Protein AF-0000000073502135 (afdb_homodimer)

Nearest PDB structures (foldseek):
  6wcq-assembly1_B  TM=6.416E-01  e=5.320E-03  Homo sapiens
  4i6j-assembly1_B  TM=6.374E-01  e=5.510E-01  Homo sapiens
  7sqc-assembly1_U1  TM=5.795E-01  e=2.588E+00  Chlamydomonas reinhardtii
  6y3x-assembly1_A  TM=3.928E-01  e=9.039E-01  Francisella tularensis subsp. novicida
  2orw-assembly1_A-2  TM=4.272E-01  e=6.963E+00  Thermotoga maritima

Radius of gyration: 26.92 Å; Cα contacts (8 Å, |Δi|>4): 470; chains: 2; bounding box: 67×84×78 Å

Structure (mmCIF, N/CA/C/O backbone):
data_AF-0000000073502135-model_v1
#
loop_
_entity.id
_entity.type
_entity.pdbx_description
1 polymer 'F-box domain-containing protein'
#
loop_
_atom_site.group_PDB
_atom_site.id
_atom_site.type_symbol
_atom_site.label_atom_id
_atom_site.label_alt_id
_atom_site.label_comp_id
_atom_site.label_asym_id
_atom_site.label_entity_id
_atom_site.label_seq_id
_atom_site.pdbx_PDB_ins_code
_atom_site.Cartn_x
_atom_site.Cartn_y
_atom_site.Cartn_z
_atom_site.occupancy
_atom_site.B_iso_or_equiv
_atom_site.auth_seq_id
_atom_site.auth_comp_id
_atom_site.auth_asym_id
_atom_site.auth_atom_id
_atom_site.pdbx_PDB_model_num
ATOM 1 N N . MET A 1 1 ? 43 52.219 2.352 1 30.38 1 MET A N 1
ATOM 2 C CA . MET A 1 1 ? 41.844 51.906 1.51 1 30.38 1 MET A CA 1
ATOM 3 C C . MET A 1 1 ? 40.938 50.875 2.182 1 30.38 1 MET A C 1
ATOM 5 O O . MET A 1 1 ? 41.406 49.781 2.527 1 30.38 1 MET A O 1
ATOM 9 N N . ALA A 1 2 ? 39.812 51.375 2.789 1 39.81 2 ALA A N 1
ATOM 10 C CA . ALA A 1 2 ? 38.844 50.719 3.693 1 39.81 2 ALA A CA 1
ATOM 11 C C . ALA A 1 2 ? 38.125 49.562 3 1 39.81 2 ALA A C 1
ATOM 13 O O . ALA A 1 2 ? 37.688 49.719 1.859 1 39.81 2 ALA A O 1
ATOM 14 N N . GLU A 1 3 ? 38.562 48.344 3.191 1 39.56 3 GLU A N 1
ATOM 15 C CA . GLU A 1 3 ? 38 47.094 2.66 1 39.56 3 GLU A CA 1
ATOM 16 C C . GLU A 1 3 ? 36.5 47.031 2.924 1 39.56 3 GLU A C 1
ATOM 18 O O . GLU A 1 3 ? 36.031 47.219 4.059 1 39.56 3 GLU A O 1
ATOM 23 N N . PRO A 1 4 ? 35.594 47.344 1.906 1 38.69 4 PRO A N 1
ATOM 24 C CA . PRO A 1 4 ? 34.125 47.312 2.082 1 38.69 4 PRO A CA 1
ATOM 25 C C . PRO A 1 4 ? 33.625 46 2.629 1 38.69 4 PRO A C 1
ATOM 27 O O . PRO A 1 4 ? 34.156 44.938 2.264 1 38.69 4 PRO A O 1
ATOM 30 N N . SER A 1 5 ? 33.438 45.875 3.934 1 38 5 SER A N 1
ATOM 31 C CA . SER A 1 5 ? 32.781 44.781 4.625 1 38 5 SER A CA 1
ATOM 32 C C . SER A 1 5 ? 31.516 44.344 3.898 1 38 5 SER A C 1
ATOM 34 O O . SER A 1 5 ? 30.578 45.125 3.734 1 38 5 SER A O 1
ATOM 36 N N . ASN A 1 6 ? 31.625 43.625 2.764 1 35.91 6 ASN A N 1
ATOM 37 C CA . ASN A 1 6 ? 30.531 43 2.047 1 35.91 6 ASN A CA 1
ATOM 38 C C . ASN A 1 6 ? 29.609 42.25 3 1 35.91 6 ASN A C 1
ATOM 40 O O . ASN A 1 6 ? 29.969 41.188 3.518 1 35.91 6 ASN A O 1
ATOM 44 N N . ARG A 1 7 ? 28.906 42.938 3.922 1 30.47 7 ARG A N 1
ATOM 45 C CA . ARG A 1 7 ? 27.812 42.344 4.703 1 30.47 7 ARG A CA 1
ATOM 46 C C . ARG A 1 7 ? 26.859 41.562 3.807 1 30.47 7 ARG A C 1
ATOM 48 O O . ARG A 1 7 ? 26.156 42.156 2.977 1 30.47 7 ARG A O 1
ATOM 55 N N . THR A 1 8 ? 27.344 40.531 3.188 1 34.91 8 THR A N 1
ATOM 56 C CA . THR A 1 8 ? 26.422 39.531 2.631 1 34.91 8 THR A CA 1
ATOM 57 C C . THR A 1 8 ? 25.188 39.375 3.514 1 34.91 8 THR A C 1
ATOM 59 O O . THR A 1 8 ? 25.297 38.969 4.672 1 34.91 8 THR A O 1
ATOM 62 N N . HIS A 1 9 ? 24.281 40.344 3.438 1 33.47 9 HIS A N 1
ATOM 63 C CA . HIS A 1 9 ? 22.922 40.188 3.953 1 33.47 9 HIS A CA 1
ATOM 64 C C . HIS A 1 9 ? 22.406 38.75 3.734 1 33.47 9 HIS A C 1
ATOM 66 O O . HIS A 1 9 ? 22.281 38.312 2.594 1 33.47 9 HIS A O 1
ATOM 72 N N . LYS A 1 10 ? 22.953 37.844 4.434 1 35.03 10 LYS A N 1
ATOM 73 C CA . LYS A 1 10 ? 22.234 36.594 4.617 1 35.03 10 LYS A CA 1
ATOM 74 C C . LYS A 1 10 ? 20.734 36.812 4.633 1 35.03 10 LYS A C 1
ATOM 76 O O . LYS A 1 10 ? 20.203 37.5 5.504 1 35.03 10 LYS A O 1
ATOM 81 N N . PHE A 1 11 ? 20.141 37.094 3.438 1 34.12 11 PHE A N 1
ATOM 82 C CA . PHE A 1 11 ? 18.719 36.844 3.266 1 34.12 11 PHE A CA 1
ATOM 83 C C . PHE A 1 11 ? 18.281 35.625 4.098 1 34.12 11 PHE A C 1
ATOM 85 O O . PHE A 1 11 ? 18.609 34.5 3.773 1 34.12 11 PHE A O 1
ATOM 92 N N . ASN A 1 12 ? 18.562 35.594 5.375 1 34.97 12 ASN A N 1
ATOM 93 C CA . ASN A 1 12 ? 17.797 34.719 6.25 1 34.97 12 ASN A CA 1
ATOM 94 C C . ASN A 1 12 ? 16.375 34.531 5.754 1 34.97 12 ASN A C 1
ATOM 96 O O . ASN A 1 12 ? 15.562 35.469 5.809 1 34.97 12 ASN A O 1
ATOM 100 N N . ASN A 1 13 ? 16.078 34.062 4.566 1 37.56 13 ASN A N 1
ATOM 101 C CA . ASN A 1 13 ? 14.898 33.562 3.867 1 37.56 13 ASN A CA 1
ATOM 102 C C . ASN A 1 13 ? 13.812 33.094 4.844 1 37.56 13 ASN A C 1
ATOM 104 O O . ASN A 1 13 ? 12.898 32.375 4.469 1 37.56 13 ASN A O 1
ATOM 108 N N . GLU A 1 14 ? 14.094 33.031 6.137 1 42.44 14 GLU A N 1
ATOM 109 C CA . GLU A 1 14 ? 12.977 32.906 7.078 1 42.44 14 GLU A CA 1
ATOM 110 C C . GLU A 1 14 ? 12.055 34.125 6.98 1 42.44 14 GLU A C 1
ATOM 112 O O . GLU A 1 14 ? 12.242 35.125 7.691 1 42.44 14 GLU A O 1
ATOM 117 N N . MET A 1 15 ? 11.898 34.844 5.918 1 42.56 15 MET A N 1
ATOM 118 C CA . MET A 1 15 ? 10.82 35.812 5.844 1 42.56 15 MET A CA 1
ATOM 119 C C . MET A 1 15 ? 9.633 35.375 6.688 1 42.56 15 MET A C 1
ATOM 121 O O . MET A 1 15 ? 8.977 34.375 6.371 1 42.56 15 MET A O 1
ATOM 125 N N . SER A 1 16 ? 9.648 35.438 8.023 1 47.78 16 SER A N 1
ATOM 126 C CA . SER A 1 16 ? 8.617 35.219 9.031 1 47.78 16 SER A CA 1
ATOM 127 C C . SER A 1 16 ? 7.254 35.688 8.547 1 47.78 16 SER A C 1
ATOM 129 O O . SER A 1 16 ? 7.047 36.875 8.312 1 47.78 16 SER A O 1
ATOM 131 N N . LEU A 1 17 ? 6.582 35.031 7.676 1 54.44 17 LEU A N 1
ATOM 132 C CA . LEU A 1 17 ? 5.164 35.281 7.406 1 54.44 17 LEU A CA 1
ATOM 133 C C . LEU A 1 17 ? 4.461 35.844 8.633 1 54.44 17 LEU A C 1
ATOM 135 O O . LEU A 1 17 ? 3.318 36.281 8.547 1 54.44 17 LEU A O 1
ATOM 139 N N . ASP A 1 18 ? 5.078 35.625 9.773 1 54.47 18 ASP A N 1
ATOM 140 C CA . ASP A 1 18 ? 4.512 36.156 11.016 1 54.47 18 ASP A CA 1
ATOM 141 C C . ASP A 1 18 ? 4.422 37.656 10.992 1 54.47 18 ASP A C 1
ATOM 143 O O . ASP A 1 18 ? 3.758 38.281 11.836 1 54.47 18 ASP A O 1
ATOM 147 N N . ARG A 1 19 ? 5.125 38.188 10.133 1 58.84 19 ARG A N 1
ATOM 148 C CA . ARG A 1 19 ? 5.152 39.656 10.125 1 58.84 19 ARG A CA 1
ATOM 149 C C . ARG A 1 19 ? 4.266 40.188 9.016 1 58.84 19 ARG A C 1
ATOM 151 O O . ARG A 1 19 ? 4.152 41.406 8.859 1 58.84 19 ARG A O 1
ATOM 158 N N . LEU A 1 20 ? 3.654 39.219 8.289 1 59.97 20 LEU A N 1
ATOM 159 C CA . LEU A 1 20 ? 2.838 39.75 7.203 1 59.97 20 LEU A CA 1
ATOM 160 C C . LEU A 1 20 ? 1.427 40.062 7.688 1 59.97 20 LEU A C 1
ATOM 162 O O . LEU A 1 20 ? 0.906 39.375 8.578 1 59.97 20 LEU A O 1
ATOM 166 N N . SER A 1 21 ? 0.937 41.25 7.383 1 63.12 21 SER A N 1
ATOM 167 C CA . SER A 1 21 ? -0.45 41.594 7.672 1 63.12 21 SER A CA 1
ATOM 168 C C . SER A 1 21 ? -1.404 40.5 7.215 1 63.12 21 SER A C 1
ATOM 170 O O . SER A 1 21 ? -1.081 39.719 6.316 1 63.12 21 SER A O 1
ATOM 172 N N . SER A 1 22 ? -2.465 40.25 7.961 1 66.44 22 SER A N 1
ATOM 173 C CA . SER A 1 22 ? -3.518 39.281 7.641 1 66.44 22 SER A CA 1
ATOM 174 C C . SER A 1 22 ? -3.963 39.438 6.188 1 66.44 22 SER A C 1
ATOM 176 O O . SER A 1 22 ? -4.266 38.438 5.531 1 66.44 22 SER A O 1
ATOM 178 N N . GLU A 1 23 ? -3.797 40.656 5.668 1 70 23 GLU A N 1
ATOM 179 C CA . GLU A 1 23 ? -4.215 40.906 4.293 1 70 23 GLU A CA 1
ATOM 180 C C . GLU A 1 23 ? -3.238 40.312 3.291 1 70 23 GLU A C 1
ATOM 182 O O . GLU A 1 23 ? -3.652 39.688 2.301 1 70 23 GLU A O 1
ATOM 187 N N . VAL A 1 24 ? -2.074 40.469 3.537 1 67.69 24 VAL A N 1
ATOM 188 C CA . VAL A 1 24 ? -1.043 39.938 2.654 1 67.69 24 VAL A CA 1
ATOM 189 C C . VAL A 1 24 ? -1.053 38.438 2.711 1 67.69 24 VAL A C 1
ATOM 191 O O . VAL A 1 24 ? -0.992 37.75 1.675 1 67.69 24 VAL A O 1
ATOM 194 N N . LEU A 1 25 ? -1.261 37.906 3.887 1 67.38 25 LEU A N 1
ATOM 195 C CA . LEU A 1 25 ? -1.322 36.469 4.066 1 67.38 25 LEU A CA 1
ATOM 196 C C . LEU A 1 25 ? -2.488 35.875 3.281 1 67.38 25 LEU A C 1
ATOM 198 O O . LEU A 1 25 ? -2.33 34.844 2.605 1 67.38 25 LEU A O 1
ATOM 202 N N . ALA A 1 26 ? -3.59 36.562 3.406 1 68.06 26 ALA A N 1
ATOM 203 C CA . ALA A 1 26 ? -4.77 36.125 2.66 1 68.06 26 ALA A CA 1
ATOM 204 C C . ALA A 1 26 ? -4.5 36.125 1.158 1 68.06 26 ALA A C 1
ATOM 206 O O . ALA A 1 26 ? -4.91 35.219 0.449 1 68.06 26 ALA A O 1
ATOM 207 N N . THR A 1 27 ? -3.828 37.125 0.725 1 70.5 27 THR A N 1
ATOM 208 C CA . THR A 1 27 ? -3.523 37.219 -0.698 1 70.5 27 THR A CA 1
ATOM 209 C C . THR A 1 27 ? -2.604 36.094 -1.138 1 70.5 27 THR A C 1
ATOM 211 O O . THR A 1 27 ? -2.809 35.5 -2.195 1 70.5 27 THR A O 1
ATOM 214 N N . ILE A 1 28 ? -1.66 35.844 -0.372 1 70.56 28 ILE A N 1
ATOM 215 C CA . ILE A 1 28 ? -0.717 34.75 -0.695 1 70.56 28 ILE A CA 1
ATOM 216 C C . ILE A 1 28 ? -1.449 33.438 -0.749 1 70.56 28 ILE A C 1
ATOM 218 O O . ILE A 1 28 ? -1.294 32.656 -1.706 1 70.56 28 ILE A O 1
ATOM 222 N N . ILE A 1 29 ? -2.262 33.219 0.254 1 70.06 29 ILE A N 1
ATOM 223 C CA . ILE A 1 29 ? -2.996 31.953 0.355 1 70.06 29 ILE A CA 1
ATOM 224 C C . ILE A 1 29 ? -3.922 31.797 -0.849 1 70.06 29 ILE A C 1
ATOM 226 O O . ILE A 1 29 ? -4.086 30.688 -1.376 1 70.06 29 ILE A O 1
ATOM 230 N N . SER A 1 30 ? -4.332 32.938 -1.312 1 71.62 30 SER A N 1
ATOM 231 C CA . SER A 1 30 ? -5.277 32.906 -2.422 1 71.62 30 SER A CA 1
ATOM 232 C C . SER A 1 30 ? -4.59 32.5 -3.721 1 71.62 30 SER A C 1
ATOM 234 O O . SER A 1 30 ? -5.246 32.031 -4.66 1 71.62 30 SER A O 1
ATOM 236 N N . LYS A 1 31 ? -3.367 32.656 -3.645 1 76.5 31 LYS A N 1
ATOM 237 C CA . LYS A 1 31 ? -2.639 32.375 -4.879 1 76.5 31 LYS A CA 1
ATOM 238 C C . LYS A 1 31 ? -1.971 31 -4.824 1 76.5 31 LYS A C 1
ATOM 240 O O . LYS A 1 31 ? -1.46 30.516 -5.836 1 76.5 31 LYS A O 1
ATOM 245 N N . LEU A 1 32 ? -1.977 30.484 -3.742 1 74.62 32 LEU A N 1
ATOM 246 C CA . LEU A 1 32 ? -1.306 29.188 -3.598 1 74.62 32 LEU A CA 1
ATOM 247 C C . LEU A 1 32 ? -2.293 28.047 -3.758 1 74.62 32 LEU A C 1
ATOM 249 O O . LEU A 1 32 ? -3.492 28.203 -3.516 1 74.62 32 LEU A O 1
ATOM 253 N N . ASP A 1 33 ? -1.715 27.016 -4.285 1 73.81 33 ASP A N 1
ATOM 254 C CA . ASP A 1 33 ? -2.525 25.797 -4.297 1 73.81 33 ASP A CA 1
ATOM 255 C C . ASP A 1 33 ? -2.523 25.125 -2.926 1 73.81 33 ASP A C 1
ATOM 257 O O . ASP A 1 33 ? -1.774 25.531 -2.031 1 73.81 33 ASP A O 1
ATOM 261 N N . VAL A 1 34 ? -3.396 24.234 -2.699 1 75.31 34 VAL A N 1
ATOM 262 C CA . VAL A 1 34 ? -3.633 23.609 -1.403 1 75.31 34 VAL A CA 1
ATOM 263 C C . VAL A 1 34 ? -2.344 22.969 -0.896 1 75.31 34 VAL A C 1
ATOM 265 O O . V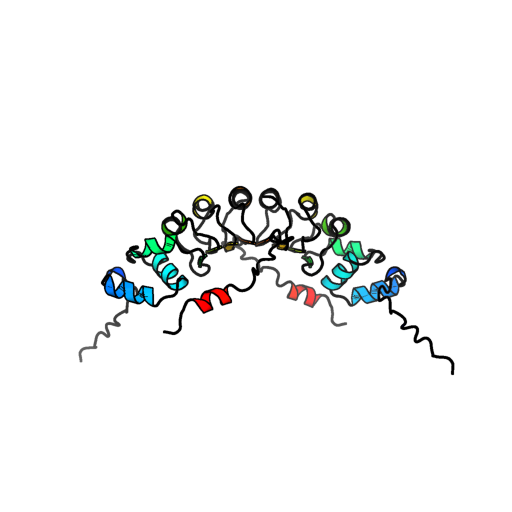AL A 1 34 ? -2.02 23.078 0.291 1 75.31 34 VAL A O 1
ATOM 268 N N . SER A 1 35 ? -1.704 22.406 -1.788 1 75.94 35 SER A N 1
ATOM 269 C CA . SER A 1 35 ? -0.462 21.75 -1.399 1 75.94 35 SER A CA 1
ATOM 270 C C . SER A 1 35 ? 0.557 22.75 -0.872 1 75.94 35 SER A C 1
ATOM 272 O O . SER A 1 35 ? 1.197 22.516 0.154 1 75.94 35 SER A O 1
ATOM 274 N N . SER A 1 36 ? 0.671 23.891 -1.542 1 76.81 36 SER A N 1
ATOM 275 C CA . SER A 1 36 ? 1.593 24.938 -1.122 1 76.81 36 SER A CA 1
ATOM 276 C C . SER A 1 36 ? 1.168 25.547 0.21 1 76.81 36 SER A C 1
ATOM 278 O O . SER A 1 36 ? 2.01 25.828 1.064 1 76.81 36 SER A O 1
ATOM 280 N N . ILE A 1 37 ? -0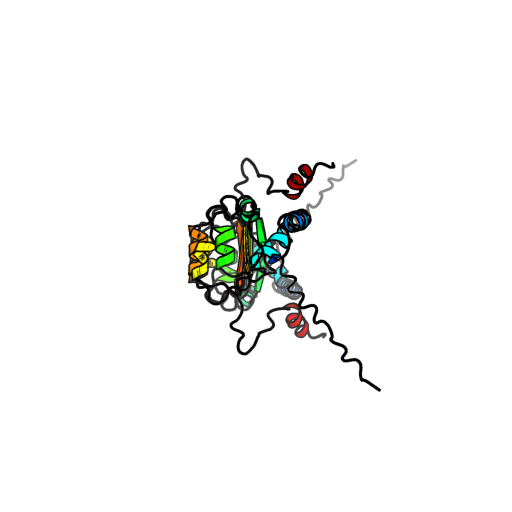.102 25.734 0.375 1 79.38 37 ILE A N 1
ATOM 281 C CA . ILE A 1 37 ? -0.618 26.281 1.628 1 79.38 37 ILE A CA 1
ATOM 282 C C . ILE A 1 37 ? -0.325 25.297 2.77 1 79.38 37 ILE A C 1
ATOM 284 O O . ILE A 1 37 ? 0.114 25.719 3.846 1 79.38 37 ILE A O 1
ATOM 288 N N . CYS A 1 38 ? -0.549 24.031 2.48 1 79.38 38 CYS A N 1
ATOM 289 C CA . CYS A 1 38 ? -0.25 23.016 3.484 1 79.38 38 CYS A CA 1
ATOM 290 C C . CYS A 1 38 ? 1.232 23.031 3.84 1 79.38 38 CYS A C 1
ATOM 292 O O . CYS A 1 38 ? 1.593 22.953 5.016 1 79.38 38 CYS A O 1
ATOM 294 N N . ALA A 1 39 ? 1.963 23.219 2.883 1 80.5 39 ALA A N 1
ATOM 295 C CA . ALA A 1 39 ? 3.408 23.219 3.098 1 80.5 39 ALA A CA 1
ATOM 296 C C . ALA A 1 39 ? 3.828 24.344 4.023 1 80.5 39 ALA A C 1
ATOM 298 O O . ALA A 1 39 ? 4.582 24.141 4.977 1 80.5 39 ALA A O 1
ATOM 299 N N . VAL A 1 40 ? 3.262 25.5 3.76 1 77.88 40 VAL A N 1
ATOM 300 C CA . VAL A 1 40 ? 3.637 26.656 4.559 1 77.88 40 VAL A CA 1
ATOM 301 C C . VAL A 1 40 ? 3.072 26.516 5.973 1 77.88 40 VAL A C 1
ATOM 303 O O . VAL A 1 40 ? 3.727 26.891 6.949 1 77.88 40 VAL A O 1
ATOM 306 N N . THR A 1 41 ? 1.888 25.984 6.039 1 78.81 41 THR A N 1
ATOM 307 C CA . THR A 1 41 ? 1.235 25.812 7.332 1 78.81 41 THR A CA 1
ATOM 308 C C . THR A 1 41 ? 2.002 24.812 8.188 1 78.81 41 THR A C 1
ATOM 310 O O . THR A 1 41 ? 2.102 24.969 9.406 1 78.81 41 THR A O 1
ATOM 313 N N . LEU A 1 42 ? 2.596 23.844 7.574 1 82.12 42 LEU A N 1
ATOM 314 C CA . LEU A 1 42 ? 3.268 22.766 8.297 1 82.12 42 LEU A CA 1
ATOM 315 C C . LEU A 1 42 ? 4.715 23.141 8.602 1 82.12 42 LEU A C 1
ATOM 317 O O . LEU A 1 42 ? 5.328 22.562 9.508 1 82.12 42 LEU A O 1
ATOM 321 N N . THR A 1 43 ? 5.215 24.125 7.926 1 78.75 43 THR A N 1
ATOM 322 C CA . THR A 1 43 ? 6.633 24.406 8.102 1 78.75 43 THR A CA 1
ATOM 323 C C . THR A 1 43 ? 6.84 25.75 8.805 1 78.75 43 THR A C 1
ATOM 325 O O . THR A 1 43 ? 7.934 26.031 9.281 1 78.75 43 THR A O 1
ATOM 328 N N . SER A 1 44 ? 5.793 26.562 8.789 1 74.5 44 SER A N 1
ATOM 329 C CA . SER A 1 44 ? 5.934 27.875 9.391 1 74.5 44 SER A CA 1
ATOM 330 C C . SER A 1 44 ? 5.258 27.938 10.758 1 74.5 44 SER A C 1
ATOM 332 O O . SER A 1 44 ? 4.09 27.578 10.898 1 74.5 44 SER A O 1
ATOM 334 N N . LYS A 1 45 ? 5.973 28.438 11.758 1 68.44 45 LYS A N 1
ATOM 335 C CA . LYS A 1 45 ? 5.434 28.594 13.102 1 68.44 45 LYS A CA 1
ATOM 336 C C . LYS A 1 45 ? 4.504 29.797 13.188 1 68.44 45 LYS A C 1
ATOM 338 O O . LYS A 1 45 ? 3.629 29.859 14.055 1 68.44 45 LYS A O 1
ATOM 343 N N . THR A 1 46 ? 4.637 30.797 12.383 1 61.88 46 THR A N 1
ATOM 344 C CA . THR A 1 46 ? 3.979 32.094 12.461 1 61.88 46 THR A CA 1
ATOM 345 C C . THR A 1 46 ? 2.682 32.094 11.656 1 61.88 46 THR A C 1
ATOM 347 O O . THR A 1 46 ? 1.862 33 11.781 1 61.88 46 THR A O 1
ATOM 350 N N . PHE A 1 47 ? 2.676 31.125 10.734 1 57.38 47 PHE A N 1
ATOM 351 C CA . PHE A 1 47 ? 1.476 31.188 9.906 1 57.38 47 PHE A CA 1
ATOM 352 C C . PHE A 1 47 ? 0.225 30.984 10.75 1 57.38 47 PHE A C 1
ATOM 354 O O . PHE A 1 47 ? 0.041 29.922 11.352 1 57.38 47 PHE A O 1
ATOM 361 N N . HIS A 1 48 ? -0.339 32.219 11.297 1 54.06 48 HIS A N 1
ATOM 362 C CA . HIS A 1 48 ? -1.634 32.219 11.969 1 54.06 48 HIS A CA 1
ATOM 363 C C . HIS A 1 48 ? -2.701 31.531 11.125 1 54.06 48 HIS A C 1
ATOM 365 O O . HIS A 1 48 ? -2.838 31.828 9.938 1 54.06 48 HIS A O 1
ATOM 371 N N . ILE A 1 49 ? -3.074 30.375 11.328 1 53.53 49 ILE A N 1
ATOM 372 C CA . ILE A 1 49 ? -4.031 29.453 10.703 1 53.53 49 ILE A CA 1
ATOM 373 C C . ILE A 1 49 ? -5.422 30.094 10.703 1 53.53 49 ILE A C 1
ATOM 375 O O . ILE A 1 49 ? -6.188 29.906 11.656 1 53.53 49 ILE A O 1
ATOM 379 N N . SER A 1 50 ? -5.648 31.453 10.758 1 54.34 50 SER A N 1
ATOM 380 C CA . SER A 1 50 ? -7.051 31.781 10.516 1 54.34 50 SER A CA 1
ATOM 381 C C . SER A 1 50 ? -7.637 30.906 9.406 1 54.34 50 SER A C 1
ATOM 383 O O . SER A 1 50 ? -8.82 30.578 9.445 1 54.34 50 SER A O 1
ATOM 385 N N . THR A 1 51 ? -6.875 30.438 8.531 1 56.62 51 THR A N 1
ATOM 386 C CA . THR A 1 51 ? -7.305 29.641 7.395 1 56.62 51 THR A CA 1
ATOM 387 C C . THR A 1 51 ? -7.316 28.156 7.754 1 56.62 51 THR A C 1
ATOM 389 O O . THR A 1 51 ? -7.695 27.312 6.938 1 56.62 51 THR A O 1
ATOM 392 N N . GLN A 1 52 ? -6.957 28 9.039 1 66.25 52 GLN A N 1
ATOM 393 C CA . GLN A 1 52 ? -6.941 26.594 9.422 1 66.25 52 GLN A CA 1
ATOM 394 C C . GLN A 1 52 ? -8.336 25.984 9.344 1 66.25 52 GLN A C 1
ATOM 396 O O . GLN A 1 52 ? -8.484 24.797 9.07 1 66.25 52 GLN A O 1
ATOM 401 N N . ASP A 1 53 ? -9.266 26.891 9.375 1 73.31 53 ASP A N 1
ATOM 402 C CA . ASP A 1 53 ? -10.633 26.391 9.359 1 73.31 53 ASP A CA 1
ATOM 403 C C . ASP A 1 53 ? -10.977 25.781 7.996 1 73.31 53 ASP A C 1
ATOM 405 O O . ASP A 1 53 ? -11.719 24.797 7.91 1 73.31 53 ASP A O 1
ATOM 409 N N . ILE A 1 54 ? -10.352 26.359 7.02 1 73.56 54 ILE A N 1
ATOM 410 C CA . ILE A 1 54 ? -10.695 25.906 5.68 1 73.56 54 ILE A CA 1
ATOM 411 C C . ILE A 1 54 ? -10.188 24.469 5.484 1 73.56 54 ILE A C 1
ATOM 413 O O . ILE A 1 54 ? -10.766 23.703 4.703 1 73.56 54 ILE A O 1
ATOM 417 N N . PHE A 1 55 ? -9.172 24.156 6.246 1 81.25 55 PHE A N 1
ATOM 418 C CA . PHE A 1 55 ? -8.547 22.859 6.074 1 81.25 55 PHE A CA 1
ATOM 419 C C . PHE A 1 55 ? -9.492 21.734 6.504 1 81.25 55 PHE A C 1
ATOM 421 O O . PHE A 1 55 ? -9.406 20.625 6.004 1 81.25 55 PHE A O 1
ATOM 428 N N . HIS A 1 56 ? -10.438 22.125 7.277 1 84.19 56 HIS A N 1
ATOM 429 C CA . HIS A 1 56 ? -11.375 21.141 7.793 1 84.19 56 HIS A CA 1
ATOM 430 C C . HIS A 1 56 ? -12.289 20.609 6.691 1 84.19 56 HIS A C 1
ATOM 432 O O . HIS A 1 56 ? -12.914 19.562 6.84 1 84.19 56 HIS A O 1
ATOM 438 N N . PHE A 1 57 ? -12.242 21.281 5.57 1 84.31 57 PHE A N 1
ATOM 439 C CA . PHE A 1 57 ? -13.148 20.891 4.496 1 84.31 57 PHE A CA 1
ATOM 440 C C . PHE A 1 57 ? -12.375 20.344 3.305 1 84.31 57 PHE A C 1
ATOM 442 O O . PHE A 1 57 ? -12.977 19.938 2.303 1 84.31 57 PHE A O 1
ATOM 449 N N . LEU A 1 58 ? -11.148 20.266 3.473 1 85.75 58 LEU A N 1
ATOM 450 C CA . LEU A 1 58 ? -10.359 19.766 2.357 1 85.75 58 LEU A CA 1
ATOM 451 C C . LEU A 1 58 ? -10.273 18.234 2.393 1 85.75 58 LEU A C 1
ATOM 453 O O . LEU A 1 58 ? -9.836 17.656 3.391 1 85.75 58 LEU A O 1
ATOM 457 N N . PRO A 1 59 ? -10.664 17.609 1.292 1 91.19 59 PRO A N 1
ATOM 458 C CA . PRO A 1 59 ? -10.727 16.141 1.313 1 91.19 59 PRO A CA 1
ATOM 459 C C . PRO A 1 59 ? -9.367 15.484 1.08 1 91.19 59 PRO A C 1
ATOM 461 O O . PRO A 1 59 ? -9.172 14.312 1.415 1 91.19 59 PRO A O 1
ATOM 464 N N . ASN A 1 60 ? -8.469 16.219 0.481 1 91.81 60 ASN A N 1
ATOM 465 C CA . ASN A 1 60 ? -7.195 15.609 0.095 1 91.81 60 ASN A CA 1
ATOM 466 C C . ASN A 1 60 ? -6.012 16.344 0.721 1 91.81 60 ASN A C 1
ATOM 468 O O . ASN A 1 60 ? -5.926 17.562 0.643 1 91.81 60 ASN A O 1
ATOM 472 N N . PHE A 1 61 ? -5.105 15.602 1.325 1 91.88 61 PHE A N 1
ATOM 473 C CA . PHE A 1 61 ? -3.84 16.109 1.843 1 91.88 61 PHE A CA 1
ATOM 474 C C . PHE A 1 61 ? -2.674 15.258 1.347 1 91.88 61 PHE A C 1
ATOM 476 O O . PHE A 1 61 ? -2.422 14.172 1.871 1 91.88 61 PHE A O 1
ATOM 483 N N . HIS A 1 62 ? -1.971 15.75 0.336 1 93.12 62 HIS A N 1
ATOM 484 C CA . HIS A 1 62 ? -0.83 15.055 -0.252 1 93.12 62 HIS A CA 1
ATOM 485 C C . HIS A 1 62 ? 0.48 15.75 0.109 1 93.12 62 HIS A C 1
ATOM 487 O O . HIS A 1 62 ? 0.889 16.703 -0.559 1 93.12 62 HIS A O 1
ATOM 493 N N . LEU A 1 63 ? 1.138 15.266 1.115 1 92 63 LEU A N 1
ATOM 494 C CA . LEU A 1 63 ? 2.268 15.93 1.756 1 92 63 LEU A CA 1
ATOM 495 C C . LEU A 1 63 ? 3.514 15.047 1.708 1 92 63 LEU A C 1
ATOM 497 O O . LEU A 1 63 ? 4.211 14.898 2.713 1 92 63 LEU A O 1
ATOM 501 N N . LEU A 1 64 ? 3.775 14.492 0.596 1 92.81 64 LEU A N 1
ATOM 502 C CA . LEU A 1 64 ? 4.863 13.523 0.485 1 92.81 64 LEU A CA 1
ATOM 503 C C . LEU A 1 64 ? 6.215 14.227 0.469 1 92.81 64 LEU A C 1
ATOM 505 O O . LEU A 1 64 ? 7.25 13.602 0.715 1 92.81 64 LEU A O 1
ATOM 509 N N . GLU A 1 65 ? 6.184 15.492 0.283 1 89.19 65 GLU A N 1
ATOM 510 C CA . GLU A 1 65 ? 7.438 16.234 0.192 1 89.19 65 GLU A CA 1
ATOM 511 C C . GLU A 1 65 ? 7.77 16.922 1.512 1 89.19 65 GLU A C 1
ATOM 513 O O . GLU A 1 65 ? 8.805 17.578 1.633 1 89.19 65 GLU A O 1
ATOM 518 N N . ILE A 1 66 ? 6.969 16.828 2.404 1 88.25 66 ILE A N 1
ATOM 519 C CA . ILE A 1 66 ? 7.117 17.484 3.697 1 88.25 66 ILE A CA 1
ATOM 520 C C . ILE A 1 66 ? 7.047 16.453 4.816 1 88.25 66 ILE A C 1
ATOM 522 O O . ILE A 1 66 ? 6.055 15.727 4.941 1 88.25 66 ILE A O 1
ATOM 526 N N . ALA A 1 67 ? 8.094 16.312 5.586 1 92.62 67 ALA A N 1
ATOM 527 C CA . ALA A 1 67 ? 8.039 15.539 6.816 1 92.62 67 ALA A CA 1
ATOM 528 C C . ALA A 1 67 ? 7.438 16.359 7.957 1 92.62 67 ALA A C 1
ATOM 530 O O . ALA A 1 67 ? 8.172 16.938 8.758 1 92.62 67 ALA A O 1
ATOM 531 N N . ALA A 1 68 ? 6.156 16.375 8.016 1 91.81 68 ALA A N 1
ATOM 532 C CA . ALA A 1 68 ? 5.434 17.266 8.922 1 91.81 68 ALA A CA 1
ATOM 533 C C . ALA A 1 68 ? 5.488 16.766 10.359 1 91.81 68 ALA A C 1
ATOM 535 O O . ALA A 1 68 ? 5.383 15.555 10.594 1 91.81 68 ALA A O 1
ATOM 536 N N . PRO A 1 69 ? 5.617 17.734 11.273 1 91.19 69 PRO A N 1
ATOM 537 C CA . PRO A 1 69 ? 5.547 17.328 12.68 1 91.19 69 PRO A CA 1
ATOM 538 C C . PRO A 1 69 ? 4.141 16.891 13.102 1 91.19 69 PRO A C 1
ATOM 540 O O . PRO A 1 69 ? 3.15 17.438 12.602 1 91.19 69 PRO A O 1
ATOM 543 N N . ILE A 1 70 ? 4.059 15.984 14.078 1 92.69 70 ILE A N 1
ATOM 544 C CA . ILE A 1 70 ? 2.807 15.359 14.492 1 92.69 70 ILE A CA 1
ATOM 545 C C . ILE A 1 70 ? 1.852 16.422 15.039 1 92.69 70 ILE A C 1
ATOM 547 O O . ILE A 1 70 ? 0.639 16.328 14.836 1 92.69 70 ILE A O 1
ATOM 551 N N . ASP A 1 71 ? 2.363 17.422 15.758 1 90.19 71 ASP A N 1
ATOM 552 C CA . ASP A 1 71 ? 1.504 18.438 16.375 1 90.19 71 ASP A CA 1
ATOM 553 C C . ASP A 1 71 ? 0.773 19.25 15.305 1 90.19 71 ASP A C 1
ATOM 555 O O . ASP A 1 71 ? -0.399 19.594 15.477 1 90.19 71 ASP A O 1
ATOM 559 N N . ARG A 1 72 ? 1.432 19.5 14.273 1 88.44 72 ARG A N 1
ATOM 560 C CA . ARG A 1 72 ? 0.812 20.266 13.195 1 88.44 72 ARG A CA 1
ATOM 561 C C . ARG A 1 72 ? -0.166 19.391 12.406 1 88.44 72 ARG A C 1
ATOM 563 O O . ARG A 1 72 ? -1.239 19.859 12.016 1 88.44 72 ARG A O 1
ATOM 570 N N . LEU A 1 73 ? 0.181 18.141 12.227 1 91.56 73 LEU A N 1
ATOM 571 C CA . LEU A 1 73 ? -0.705 17.219 11.531 1 91.56 73 LEU A CA 1
ATOM 572 C C . LEU A 1 73 ? -2.002 17.016 12.305 1 91.56 73 LEU A C 1
ATOM 574 O O . LEU A 1 73 ? -3.086 17 11.719 1 91.56 73 LEU A O 1
ATOM 578 N N . ARG A 1 74 ? -1.87 16.891 13.586 1 91.75 74 ARG A N 1
ATOM 579 C CA . ARG A 1 74 ? -3.035 16.703 14.438 1 91.75 74 ARG A CA 1
ATOM 580 C C . ARG A 1 74 ? -4.027 17.844 14.281 1 91.75 74 ARG A C 1
ATOM 582 O O . ARG A 1 74 ? -5.238 17.625 14.188 1 91.75 74 ARG A O 1
ATOM 589 N N . ARG A 1 75 ? -3.533 19.016 14.203 1 85.88 75 ARG A N 1
ATOM 590 C CA . ARG A 1 75 ? -4.363 20.219 14.094 1 85.88 75 ARG A CA 1
ATOM 591 C C . ARG A 1 75 ? -5.07 20.266 12.742 1 85.88 75 ARG A C 1
ATOM 593 O O . ARG A 1 75 ? -6.191 20.766 12.633 1 85.88 75 ARG A O 1
ATOM 600 N N . LEU A 1 76 ? -4.438 19.688 11.766 1 86.44 76 LEU A N 1
ATOM 601 C CA . LEU A 1 76 ? -4.977 19.734 10.414 1 86.44 76 LEU A CA 1
ATOM 602 C C . LEU A 1 76 ? -5.945 18.578 10.172 1 86.44 76 LEU A C 1
ATOM 604 O O . LEU A 1 76 ? -7.004 18.766 9.57 1 86.44 76 LEU A O 1
ATOM 608 N N . LEU A 1 77 ? -5.66 17.469 10.719 1 91.06 77 LEU A N 1
ATOM 609 C CA . LEU A 1 77 ? -6.348 16.25 10.297 1 91.06 77 LEU A CA 1
ATOM 610 C C . LEU A 1 77 ? -7.488 15.906 11.25 1 91.06 77 LEU A C 1
ATOM 612 O O . LEU A 1 77 ? -8.57 15.516 10.812 1 91.06 77 LEU A O 1
ATOM 616 N N . VAL A 1 78 ? -7.309 16.062 12.516 1 91.62 78 VAL A N 1
ATOM 617 C CA . VAL A 1 78 ? -8.227 15.547 13.531 1 91.62 78 VAL A CA 1
ATOM 618 C C . VAL A 1 78 ? -9.586 16.234 13.383 1 91.62 78 VAL A C 1
ATOM 620 O O . VAL A 1 78 ? -10.625 15.562 13.375 1 91.62 78 VAL A O 1
ATOM 623 N N . PRO A 1 79 ? -9.633 17.547 13.18 1 89.19 79 PRO A N 1
ATOM 624 C CA . PRO A 1 79 ? -10.945 18.188 13.039 1 89.19 79 PRO A CA 1
ATOM 625 C C . PRO A 1 79 ? -11.539 18.016 11.641 1 89.19 79 PRO A C 1
ATOM 627 O O . PRO A 1 79 ? -12.664 18.453 11.391 1 89.19 79 PRO A O 1
ATOM 630 N N . ASN A 1 80 ? -10.828 17.406 10.75 1 89.75 80 ASN A N 1
ATOM 631 C CA . ASN A 1 80 ? -11.227 17.328 9.344 1 89.75 80 ASN A CA 1
ATOM 632 C C . ASN A 1 80 ? -12.117 16.109 9.078 1 89.75 80 ASN A C 1
ATOM 634 O O . ASN A 1 80 ? -11.609 15.008 8.891 1 89.75 80 ASN A O 1
ATOM 638 N N . ALA A 1 81 ? -13.359 16.281 8.953 1 89.56 81 ALA A N 1
ATOM 639 C CA . ALA A 1 81 ? -14.32 15.203 8.727 1 89.56 81 ALA A CA 1
ATOM 640 C C . ALA A 1 81 ? -14.445 14.883 7.242 1 89.56 81 ALA A C 1
ATOM 642 O O . ALA A 1 81 ? -15.023 13.859 6.867 1 89.56 81 ALA A O 1
ATOM 643 N N . SER A 1 82 ? -13.852 15.719 6.426 1 92.5 82 SER A N 1
ATOM 644 C CA . SER A 1 82 ? -14.008 15.562 4.98 1 92.5 82 SER A CA 1
ATOM 645 C C . SER A 1 82 ? -12.828 14.805 4.375 1 92.5 82 SER A C 1
ATOM 647 O O . SER A 1 82 ? -12.781 14.586 3.164 1 92.5 82 SER A O 1
ATOM 649 N N . LEU A 1 83 ? -11.969 14.344 5.16 1 94.25 83 LEU A N 1
ATOM 650 C CA . LEU A 1 83 ? -10.719 13.758 4.68 1 94.25 83 LEU A CA 1
ATOM 651 C C . LEU A 1 83 ? -10.977 12.453 3.947 1 94.25 83 LEU A C 1
ATOM 653 O O . LEU A 1 83 ? -11.602 11.539 4.5 1 94.25 83 LEU A O 1
ATOM 657 N N . ARG A 1 84 ? -10.453 12.375 2.703 1 95.69 84 ARG A N 1
ATOM 658 C CA . ARG A 1 84 ? -10.664 11.188 1.876 1 95.69 84 ARG A CA 1
ATOM 659 C C . ARG A 1 84 ? -9.328 10.594 1.42 1 95.69 84 ARG A C 1
ATOM 661 O O . ARG A 1 84 ? -9.203 9.375 1.28 1 95.69 84 ARG A O 1
ATOM 668 N N . SER A 1 85 ? -8.43 11.445 1.119 1 96.06 85 SER A N 1
ATOM 669 C CA . SER A 1 85 ? -7.133 11.016 0.613 1 96.06 85 SER A CA 1
ATOM 670 C C . SER A 1 85 ? -5.988 11.625 1.415 1 96.06 85 SER A C 1
ATOM 672 O O . SER A 1 85 ? -5.898 12.852 1.535 1 96.06 85 SER A O 1
ATOM 674 N N . LEU A 1 86 ? -5.105 10.773 1.946 1 96.44 86 LEU A N 1
ATOM 675 C CA . LEU A 1 86 ? -3.986 11.219 2.771 1 96.44 86 LEU A CA 1
ATOM 676 C C . LEU A 1 86 ? -2.684 10.57 2.314 1 96.44 86 LEU A C 1
ATOM 678 O O . LEU A 1 86 ? -2.59 9.344 2.225 1 96.44 86 LEU A O 1
ATOM 682 N N . LYS A 1 87 ? -1.737 11.344 1.929 1 96.56 87 LYS A N 1
ATOM 683 C CA . LYS A 1 87 ? -0.388 10.906 1.583 1 96.56 87 LYS A CA 1
ATOM 684 C C . LYS A 1 87 ? 0.657 11.609 2.443 1 96.56 87 LYS A C 1
ATOM 686 O O . LYS A 1 87 ? 0.792 12.836 2.385 1 96.56 87 LYS A O 1
ATOM 691 N N . LEU A 1 88 ? 1.434 10.836 3.205 1 96.06 88 LEU A N 1
ATOM 692 C CA . LEU A 1 88 ? 2.342 11.43 4.18 1 96.06 88 LEU A CA 1
ATOM 693 C C . LEU A 1 88 ? 3.752 10.867 4.02 1 96.06 88 LEU A C 1
ATOM 695 O O . LEU A 1 88 ? 3.924 9.703 3.652 1 96.06 88 LEU A O 1
ATOM 699 N N . ASP A 1 89 ? 4.691 11.766 4.281 1 94.38 89 ASP A N 1
ATOM 700 C CA . ASP A 1 89 ? 6.059 11.359 4.59 1 94.38 89 ASP A CA 1
ATOM 701 C C . ASP A 1 89 ? 6.23 11.102 6.086 1 94.38 89 ASP A C 1
ATOM 703 O O . ASP A 1 89 ? 6.199 12.039 6.887 1 94.38 89 ASP A O 1
ATOM 707 N N . CYS A 1 90 ? 6.52 9.883 6.52 1 95.25 90 CYS A N 1
ATOM 708 C CA . CYS A 1 90 ? 6.426 9.469 7.914 1 95.25 90 CYS A CA 1
ATOM 709 C C . CYS A 1 90 ? 7.789 9.516 8.586 1 95.25 90 CYS A C 1
ATOM 711 O O . CYS A 1 90 ? 7.973 8.938 9.664 1 95.25 90 CYS A O 1
ATOM 713 N N . ARG A 1 91 ? 8.758 10.219 8.102 1 94.25 91 ARG A N 1
ATOM 714 C CA . ARG A 1 91 ? 10.117 10.227 8.625 1 94.25 91 ARG A CA 1
ATOM 715 C C . ARG A 1 91 ? 10.156 10.789 10.047 1 94.25 91 ARG A C 1
ATOM 717 O O . ARG A 1 91 ? 11.094 10.531 10.797 1 94.25 91 ARG A O 1
ATOM 724 N N . ARG A 1 92 ? 9.125 11.586 10.391 1 93.25 92 ARG A N 1
ATOM 725 C CA . ARG A 1 92 ? 9.086 12.172 11.719 1 93.25 92 ARG A CA 1
ATOM 726 C C . ARG A 1 92 ? 7.945 11.586 12.547 1 93.25 92 ARG A C 1
ATOM 728 O O . ARG A 1 92 ? 7.594 12.125 13.602 1 93.25 92 ARG A O 1
ATOM 735 N N . LEU A 1 93 ? 7.359 10.516 12.031 1 94.44 93 LEU A N 1
ATOM 736 C CA . LEU A 1 93 ? 6.219 9.906 12.703 1 94.44 93 LEU A CA 1
ATOM 737 C C . LEU A 1 93 ? 6.582 8.531 13.266 1 94.44 93 LEU A C 1
ATOM 739 O O . LEU A 1 93 ? 7.641 7.988 12.938 1 94.44 93 LEU A O 1
ATOM 743 N N . ASN A 1 94 ? 5.84 8.062 14.188 1 91.69 94 ASN A N 1
ATOM 744 C CA . ASN A 1 94 ? 6.008 6.738 14.789 1 91.69 94 ASN A CA 1
ATOM 745 C C . ASN A 1 94 ? 4.668 6.121 15.172 1 91.69 94 ASN A C 1
ATOM 747 O O . ASN A 1 94 ? 3.615 6.586 14.734 1 91.69 94 ASN A O 1
ATOM 751 N N . GLU A 1 95 ? 4.688 5.133 15.938 1 91.62 95 GLU A N 1
ATOM 752 C CA . GLU A 1 95 ? 3.51 4.355 16.312 1 91.62 95 GLU A CA 1
ATOM 753 C C . GLU A 1 95 ? 2.463 5.23 17 1 91.62 95 GLU A C 1
ATOM 755 O O . GLU A 1 95 ? 1.262 5.035 16.797 1 91.62 95 GLU A O 1
ATOM 760 N N . SER A 1 96 ? 2.861 6.148 17.703 1 93.38 96 SER A N 1
ATOM 761 C CA . SER A 1 96 ? 1.938 7.004 18.438 1 93.38 96 SER A CA 1
ATOM 762 C C . SER A 1 96 ? 1.166 7.926 17.5 1 93.38 96 SER A C 1
ATOM 764 O O . SER A 1 96 ? 0.146 8.5 17.891 1 93.38 96 SER A O 1
ATOM 766 N N . SER A 1 97 ? 1.588 8.078 16.297 1 95 97 SER A N 1
ATOM 767 C CA . SER A 1 97 ? 0.956 8.969 15.328 1 95 97 SER A CA 1
ATOM 768 C C . SER A 1 97 ? -0.248 8.305 14.664 1 95 97 SER A C 1
ATOM 770 O O . SER A 1 97 ? -1.058 8.977 14.023 1 95 97 SER A O 1
ATOM 772 N N . ILE A 1 98 ? -0.448 7.023 14.859 1 95.31 98 ILE A N 1
ATOM 773 C CA . ILE A 1 98 ? -1.451 6.238 14.148 1 95.31 98 ILE A CA 1
ATOM 774 C C . ILE A 1 98 ? -2.844 6.793 14.445 1 95.31 98 ILE A C 1
ATOM 776 O O . ILE A 1 98 ? -3.658 6.957 13.531 1 95.31 98 ILE A O 1
ATOM 780 N N . ASP A 1 99 ? -3.051 7.238 15.633 1 94.5 99 ASP A N 1
ATOM 781 C CA . ASP A 1 99 ? -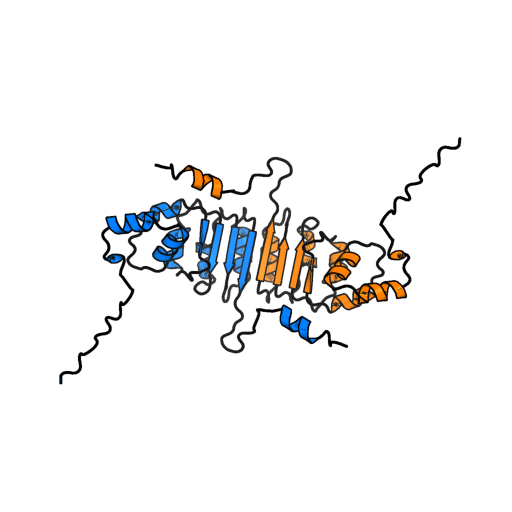4.367 7.711 16.047 1 94.5 99 ASP A CA 1
ATOM 782 C C . ASP A 1 99 ? -4.723 9.023 15.344 1 94.5 99 ASP A C 1
ATOM 784 O O . ASP A 1 99 ? -5.891 9.266 15.031 1 94.5 99 ASP A O 1
ATOM 788 N N . CYS A 1 100 ? -3.711 9.789 15.078 1 93.94 100 CYS A N 1
ATOM 789 C CA . CYS A 1 100 ? -3.9 11.086 14.438 1 93.94 100 CYS A CA 1
ATOM 790 C C . CYS A 1 100 ? -4.102 10.922 12.93 1 93.94 100 CYS A C 1
ATOM 792 O O . CYS A 1 100 ? -4.828 11.703 12.312 1 93.94 100 CYS A O 1
ATOM 794 N N . ILE A 1 101 ? -3.57 9.945 12.344 1 95.31 101 ILE A N 1
ATOM 795 C CA . ILE A 1 101 ? -3.48 9.805 10.891 1 95.31 101 ILE A CA 1
ATOM 796 C C . ILE A 1 101 ? -4.715 9.07 10.367 1 95.31 101 ILE A C 1
ATOM 798 O O . ILE A 1 101 ? -5.293 9.461 9.352 1 95.31 101 ILE A O 1
ATOM 802 N N . LEU A 1 102 ? -5.137 8.055 11.109 1 95.88 102 LEU A N 1
ATOM 803 C CA . LEU A 1 102 ? -6.219 7.203 10.633 1 95.88 102 LEU A CA 1
ATOM 804 C C . LEU A 1 102 ? -7.578 7.836 10.914 1 95.88 102 LEU A C 1
ATOM 806 O O . LEU A 1 102 ? -7.883 8.172 12.062 1 95.88 102 LEU A O 1
ATOM 810 N N . GLN A 1 103 ? -8.273 8.055 9.836 1 93.19 103 GLN A N 1
ATOM 811 C CA . GLN A 1 103 ? -9.633 8.586 9.898 1 93.19 103 GLN A CA 1
ATOM 812 C C . GLN A 1 103 ? -10.609 7.68 9.164 1 93.19 103 GLN A C 1
ATOM 814 O O . GLN A 1 103 ? -10.266 7.086 8.133 1 93.19 103 GLN A O 1
ATOM 819 N N . PRO A 1 104 ? -11.867 7.527 9.617 1 90.44 104 PRO A N 1
ATOM 820 C CA . PRO A 1 104 ? -12.844 6.594 9.055 1 90.44 104 PRO A CA 1
ATOM 821 C C . PRO A 1 104 ? -13.203 6.926 7.609 1 90.44 104 PRO A C 1
ATOM 823 O O . PRO A 1 104 ? -13.602 6.035 6.848 1 90.44 104 PRO A O 1
ATOM 826 N N . GLY A 1 105 ? -13.023 8.164 7.242 1 93.25 105 GLY A N 1
ATOM 827 C CA . GLY A 1 105 ? -13.477 8.57 5.922 1 93.25 105 GLY A CA 1
ATOM 828 C C . GLY A 1 105 ? -12.422 8.383 4.848 1 93.25 105 GLY A C 1
ATOM 829 O O . GLY A 1 105 ? -12.68 8.625 3.668 1 93.25 105 GLY A O 1
ATOM 830 N N . LEU A 1 106 ? -11.328 7.816 5.137 1 95.19 106 LEU A N 1
ATOM 831 C CA . LEU A 1 106 ? -10.219 7.699 4.191 1 95.19 106 LEU A CA 1
ATOM 832 C C . LEU A 1 106 ? -10.539 6.684 3.104 1 95.19 106 LEU A C 1
ATOM 834 O O . LEU A 1 106 ? -11.016 5.582 3.398 1 95.19 106 LEU A O 1
ATOM 838 N N . VAL A 1 107 ? -10.336 7.078 1.938 1 95.25 107 VAL A N 1
ATOM 839 C CA . VAL A 1 107 ? -10.492 6.211 0.774 1 95.25 107 VAL A CA 1
ATOM 840 C C . VAL A 1 107 ? -9.117 5.805 0.241 1 95.25 107 VAL A C 1
ATOM 842 O O . VAL A 1 107 ? -8.945 4.691 -0.254 1 95.25 107 VAL A O 1
ATOM 845 N N . GLU A 1 108 ? -8.219 6.734 0.363 1 96.69 108 GLU A N 1
ATOM 846 C CA . GLU A 1 108 ? -6.84 6.523 -0.07 1 96.69 108 GLU A CA 1
ATOM 847 C C . GLU A 1 108 ? -5.852 6.922 1.022 1 96.69 108 GLU A C 1
ATOM 849 O O . GLU A 1 108 ? -5.949 8.016 1.589 1 96.69 108 GLU A O 1
ATOM 854 N N . LEU A 1 109 ? -4.848 6.035 1.267 1 97.25 109 LEU A N 1
ATOM 855 C CA . LEU A 1 109 ? -3.834 6.297 2.283 1 97.25 109 LEU A CA 1
ATOM 856 C C . LEU A 1 109 ? -2.449 5.883 1.792 1 97.25 109 LEU A C 1
ATOM 858 O O . LEU A 1 109 ? -2.262 4.758 1.329 1 97.25 109 LEU A O 1
ATOM 862 N N . THR A 1 110 ? -1.587 6.797 1.771 1 97.38 110 THR A N 1
ATOM 863 C CA . THR A 1 110 ? -0.188 6.551 1.441 1 97.38 110 THR A CA 1
ATOM 864 C C . THR A 1 110 ? 0.724 6.98 2.588 1 97.38 110 THR A C 1
ATOM 866 O O . THR A 1 110 ? 0.717 8.148 2.988 1 97.38 110 THR A O 1
ATOM 869 N N . LEU A 1 111 ? 1.475 6.086 3.111 1 96.81 111 LEU A N 1
ATOM 870 C CA . LEU A 1 111 ? 2.473 6.348 4.141 1 96.81 111 LEU A CA 1
ATOM 871 C C . LEU A 1 111 ? 3.863 5.941 3.666 1 96.81 111 LEU A C 1
ATOM 873 O O . LEU A 1 111 ? 4.145 4.75 3.498 1 96.81 111 LEU A O 1
ATOM 877 N N . ARG A 1 112 ? 4.621 6.918 3.512 1 96.62 112 ARG A N 1
ATOM 878 C CA . ARG A 1 112 ? 5.969 6.641 3.023 1 96.62 112 ARG A CA 1
ATOM 879 C C . ARG A 1 112 ? 7 6.824 4.133 1 96.62 112 ARG A C 1
ATOM 881 O O . ARG A 1 112 ? 6.824 7.664 5.016 1 96.62 112 ARG A O 1
ATOM 888 N N . ASN A 1 113 ? 8.07 6.098 4.074 1 94.44 113 ASN A N 1
ATOM 889 C CA . ASN A 1 113 ? 9.219 6.215 4.965 1 94.44 113 ASN A CA 1
ATOM 890 C C . ASN A 1 113 ? 8.836 5.965 6.418 1 94.44 113 ASN A C 1
ATOM 892 O O . ASN A 1 113 ? 9.234 6.715 7.312 1 94.44 113 ASN A O 1
ATOM 896 N N . CYS A 1 114 ? 8.047 4.941 6.555 1 92.25 114 CYS A N 1
ATOM 897 C CA . CYS A 1 114 ? 7.672 4.527 7.902 1 92.25 114 CYS A CA 1
ATOM 898 C C . CYS A 1 114 ? 8.859 3.902 8.633 1 92.25 114 CYS A C 1
ATOM 900 O O . CYS A 1 114 ? 9.461 2.947 8.141 1 92.25 114 CYS A O 1
ATOM 902 N N . TYR A 1 115 ? 9.18 4.57 9.781 1 87.69 115 TYR A N 1
ATOM 903 C CA . TYR A 1 115 ? 10.312 4.086 10.57 1 87.69 115 TYR A CA 1
ATOM 904 C C . TYR A 1 115 ? 9.828 3.441 11.867 1 87.69 115 TYR A C 1
ATOM 906 O O . TYR A 1 115 ? 9.164 4.09 12.672 1 87.69 115 TYR A O 1
ATOM 914 N N . LYS A 1 116 ? 10.094 2.197 12.039 1 82.69 116 LYS A N 1
ATOM 915 C CA . LYS A 1 116 ? 9.867 1.432 13.258 1 82.69 116 LYS A CA 1
ATOM 916 C C . LYS A 1 116 ? 8.383 1.257 13.531 1 82.69 116 LYS A C 1
ATOM 918 O O . LYS A 1 116 ? 7.941 1.303 14.68 1 82.69 116 LYS A O 1
ATOM 923 N N . PHE A 1 117 ? 7.543 1.228 12.492 1 87.31 117 PHE A N 1
ATOM 924 C CA . PHE A 1 117 ? 6.145 0.852 12.672 1 87.31 117 PHE A CA 1
ATOM 925 C C . PHE A 1 117 ? 6 -0.662 12.766 1 87.31 117 PHE A C 1
ATOM 927 O O . PHE A 1 117 ? 6.695 -1.403 12.07 1 87.31 117 PHE A O 1
ATOM 934 N N . SER A 1 118 ? 5.195 -1.057 13.641 1 84.44 118 SER A N 1
ATOM 935 C CA . SER A 1 118 ? 4.914 -2.48 13.789 1 84.44 118 SER A CA 1
ATOM 936 C C . SER A 1 118 ? 3.697 -2.891 12.961 1 84.44 118 SER A C 1
ATOM 938 O O . SER A 1 118 ? 3.152 -2.082 12.211 1 84.44 118 SER A O 1
ATOM 940 N N . GLY A 1 119 ? 3.311 -4.145 13.078 1 89.31 119 GLY A N 1
ATOM 941 C CA . GLY A 1 119 ? 2.109 -4.648 12.43 1 89.31 119 GLY A CA 1
ATOM 942 C C . GLY A 1 119 ? 0.84 -3.988 12.938 1 89.31 119 GLY A C 1
ATOM 943 O O . GLY A 1 119 ? -0.21 -4.082 12.297 1 89.31 119 GLY A O 1
ATOM 944 N N . LYS A 1 120 ? 0.993 -3.318 14.062 1 90.88 120 LYS A N 1
ATOM 945 C CA . LYS A 1 120 ? -0.154 -2.621 14.633 1 90.88 120 LYS A CA 1
ATOM 946 C C . LYS A 1 120 ? -0.713 -1.589 13.656 1 90.88 120 LYS A C 1
ATOM 948 O O . LYS A 1 120 ? -1.929 -1.402 13.57 1 90.88 120 LYS A O 1
ATOM 953 N N . LEU A 1 121 ? 0.175 -0.928 12.969 1 93.12 121 LEU A N 1
ATOM 954 C CA . LEU A 1 121 ? -0.263 0.052 11.984 1 93.12 121 LEU A CA 1
ATOM 955 C C . LEU A 1 121 ? -1.238 -0.575 10.992 1 93.12 121 LEU A C 1
ATOM 957 O O . LEU A 1 121 ? -2.348 -0.071 10.805 1 93.12 121 LEU A O 1
ATOM 961 N N . LEU A 1 122 ? -0.85 -1.702 10.453 1 93.75 122 LEU A N 1
ATOM 962 C CA . LEU A 1 122 ? -1.668 -2.354 9.438 1 93.75 122 LEU A CA 1
ATOM 963 C C . LEU A 1 122 ? -2.963 -2.887 10.039 1 93.75 122 LEU A C 1
ATOM 965 O O . LEU A 1 122 ? -4.027 -2.785 9.43 1 93.75 122 LEU A O 1
ATOM 969 N N . SER A 1 123 ? -2.85 -3.406 11.234 1 92.25 123 SER A N 1
ATOM 970 C CA . SER A 1 123 ? -4.047 -3.887 11.914 1 92.25 123 SER A CA 1
ATOM 971 C C . SER A 1 123 ? -5.023 -2.746 12.18 1 92.25 123 SER A C 1
ATOM 973 O O . SER A 1 123 ? -6.23 -2.896 11.977 1 92.25 123 SER A O 1
ATOM 975 N N . GLU A 1 124 ? -4.547 -1.621 12.602 1 94.81 124 GLU A N 1
ATOM 976 C CA . GLU A 1 124 ? -5.383 -0.46 12.898 1 94.81 124 GLU A CA 1
ATOM 977 C C . GLU A 1 124 ? -6 0.109 11.617 1 94.81 124 GLU A C 1
ATOM 979 O O . GLU A 1 124 ? -7.164 0.518 11.617 1 94.81 124 GLU A O 1
ATOM 984 N N . VAL A 1 125 ? -5.258 0.095 10.578 1 94.38 125 VAL A N 1
ATOM 985 C CA . VAL A 1 125 ? -5.805 0.54 9.297 1 94.38 125 VAL A CA 1
ATOM 986 C C . VAL A 1 125 ? -6.98 -0.354 8.898 1 94.38 125 VAL A C 1
ATOM 988 O O . VAL A 1 125 ? -8.047 0.139 8.539 1 94.38 125 VAL A O 1
ATOM 991 N N . GLY A 1 126 ? -6.734 -1.649 8.961 1 92.06 126 GLY A N 1
ATOM 992 C CA . GLY A 1 126 ? -7.789 -2.594 8.625 1 92.06 126 GLY A CA 1
ATOM 993 C C . GLY A 1 126 ? -9.031 -2.424 9.477 1 92.06 126 GLY A C 1
ATOM 994 O O . GLY A 1 126 ? -10.148 -2.625 9 1 92.06 126 GLY A O 1
ATOM 995 N N . ALA A 1 127 ? -8.867 -1.998 10.656 1 92.75 127 ALA A N 1
ATOM 996 C CA . ALA A 1 127 ? -9.969 -1.909 11.617 1 92.75 127 ALA A CA 1
ATOM 997 C C . ALA A 1 127 ? -10.695 -0.571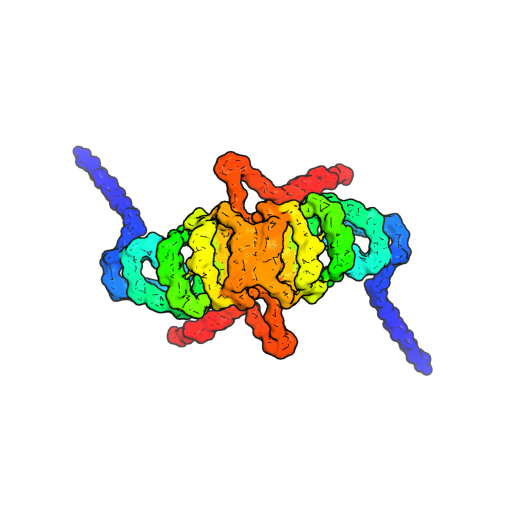 11.5 1 92.75 127 ALA A C 1
ATOM 999 O O . ALA A 1 127 ? -11.914 -0.504 11.641 1 92.75 127 ALA A O 1
ATOM 1000 N N . ARG A 1 128 ? -10 0.473 11.211 1 93.81 128 ARG A N 1
ATOM 1001 C CA . ARG A 1 128 ? -10.555 1.81 11.383 1 93.81 128 ARG A CA 1
ATOM 1002 C C . ARG A 1 128 ? -10.914 2.434 10.039 1 93.81 128 ARG A C 1
ATOM 1004 O O . ARG A 1 128 ? -11.695 3.387 9.977 1 93.81 128 ARG A O 1
ATOM 1011 N N . CYS A 1 129 ? -10.219 2.031 9.016 1 93.12 129 CYS A N 1
ATOM 1012 C CA . CYS A 1 129 ? -10.453 2.631 7.707 1 93.12 129 CYS A CA 1
ATOM 1013 C C . CYS A 1 129 ? -11.281 1.71 6.824 1 93.12 129 CYS A C 1
ATOM 1015 O O . CYS A 1 129 ? -10.789 1.184 5.828 1 93.12 129 CYS A O 1
ATOM 1017 N N . LYS A 1 130 ? -12.523 1.688 7.047 1 87.56 130 LYS A N 1
ATOM 1018 C CA . LYS A 1 130 ? -13.445 0.708 6.477 1 87.56 130 LYS A CA 1
ATOM 1019 C C . LYS A 1 130 ? -13.727 1.011 5.008 1 87.56 130 LYS A C 1
ATOM 1021 O O . LYS A 1 130 ? -14.102 0.117 4.246 1 87.56 130 LYS A O 1
ATOM 1026 N N . HIS A 1 131 ? -13.508 2.266 4.625 1 88.12 131 HIS A N 1
ATOM 1027 C CA . HIS A 1 131 ? -13.828 2.662 3.258 1 88.12 131 HIS A CA 1
ATOM 1028 C C . HIS A 1 131 ? -12.57 2.768 2.402 1 88.12 131 HIS A C 1
ATOM 1030 O O . HIS A 1 131 ? -12.617 3.287 1.286 1 88.12 131 HIS A O 1
ATOM 1036 N N . LEU A 1 132 ? -11.516 2.277 2.896 1 91.69 132 LEU A N 1
ATOM 1037 C CA . LEU A 1 132 ? -10.234 2.414 2.221 1 91.69 132 LEU A CA 1
ATOM 1038 C C . LEU A 1 132 ? -10.211 1.609 0.927 1 91.69 132 LEU A C 1
ATOM 1040 O O . LEU A 1 132 ? -10.57 0.429 0.918 1 91.69 132 LEU A O 1
ATOM 1044 N N . ARG A 1 133 ? -9.797 2.273 -0.136 1 92.5 133 ARG A N 1
ATOM 1045 C CA . ARG A 1 133 ? -9.742 1.624 -1.441 1 92.5 133 ARG A CA 1
ATOM 1046 C C . ARG A 1 133 ? -8.305 1.428 -1.895 1 92.5 133 ARG A C 1
ATOM 1048 O O . ARG A 1 133 ? -8.008 0.53 -2.688 1 92.5 133 ARG A O 1
ATOM 1055 N N . SER A 1 134 ? -7.477 2.242 -1.422 1 95.31 134 SER A N 1
ATOM 1056 C CA . SER A 1 134 ? -6.07 2.162 -1.803 1 95.31 134 SER A CA 1
ATOM 1057 C C . SER A 1 134 ? -5.16 2.467 -0.619 1 95.31 134 SER A C 1
ATOM 1059 O O . SER A 1 134 ? -5.352 3.465 0.078 1 95.31 134 SER A O 1
ATOM 1061 N N . LEU A 1 135 ? -4.203 1.574 -0.411 1 96.62 135 LEU A N 1
ATOM 1062 C CA . LEU A 1 135 ? -3.225 1.725 0.662 1 96.62 135 LEU A CA 1
ATOM 1063 C C . LEU A 1 135 ? -1.809 1.51 0.14 1 96.62 135 LEU A C 1
ATOM 1065 O O . LEU A 1 135 ? -1.553 0.557 -0.6 1 96.62 135 LEU A O 1
ATOM 1069 N N . TYR A 1 136 ? -1.004 2.379 0.466 1 96.31 136 TYR A N 1
ATOM 1070 C CA . TYR A 1 136 ? 0.423 2.207 0.218 1 96.31 136 TYR A CA 1
ATOM 1071 C C . TYR A 1 136 ? 1.233 2.5 1.476 1 96.31 136 TYR A C 1
ATOM 1073 O O . TYR A 1 136 ? 1.027 3.523 2.131 1 96.31 136 TYR A O 1
ATOM 1081 N N . VAL A 1 137 ? 2.084 1.636 1.839 1 96 137 VAL A N 1
ATOM 1082 C CA . VAL A 1 137 ? 2.988 1.818 2.969 1 96 137 VAL A CA 1
ATOM 1083 C C . VAL A 1 137 ? 4.406 1.428 2.562 1 96 137 VAL A C 1
ATOM 1085 O O . VAL A 1 137 ? 4.613 0.398 1.915 1 96 137 VAL A O 1
ATOM 1088 N N . SER A 1 138 ? 5.301 2.234 2.838 1 95.25 138 SER A N 1
ATOM 1089 C CA . SER A 1 138 ? 6.703 1.87 2.643 1 95.25 138 SER A CA 1
ATOM 1090 C C . SER A 1 138 ? 7.543 2.232 3.861 1 95.25 138 SER A C 1
ATOM 1092 O O . SER A 1 138 ? 7.312 3.264 4.496 1 95.25 138 SER A O 1
ATOM 1094 N N . SER A 1 139 ? 8.516 1.339 4.23 1 90.88 139 SER A N 1
ATOM 1095 C CA . SER A 1 139 ? 9.383 1.543 5.383 1 90.88 139 SER A CA 1
ATOM 1096 C C . SER A 1 139 ? 10.82 1.83 4.953 1 90.88 139 SER A C 1
ATOM 1098 O O . SER A 1 139 ? 11.195 1.552 3.812 1 90.88 139 SER A O 1
ATOM 1100 N N . VAL A 1 140 ? 11.602 2.553 5.746 1 82.75 140 VAL A N 1
ATOM 1101 C CA . VAL A 1 140 ? 13.023 2.801 5.527 1 82.75 140 VAL A CA 1
ATOM 1102 C C . VAL A 1 140 ? 13.852 1.759 6.273 1 82.75 140 VAL A C 1
ATOM 1104 O O . VAL A 1 140 ? 13.445 1.279 7.336 1 82.75 140 VAL A O 1
ATOM 1107 N N . ALA A 1 141 ? 14.844 1.127 5.383 1 64.06 141 ALA A N 1
ATOM 1108 C CA . ALA A 1 141 ? 15.766 0.186 6.012 1 64.06 141 ALA A CA 1
ATOM 1109 C C . ALA A 1 141 ? 16.531 0.853 7.148 1 64.06 141 ALA A C 1
ATOM 1111 O O . ALA A 1 141 ? 16.75 2.068 7.133 1 64.06 141 ALA A O 1
ATOM 1112 N N . ASP A 1 142 ? 16.578 0.217 8.211 1 56.69 142 ASP A N 1
ATOM 1113 C CA . ASP A 1 142 ? 17.438 0.705 9.289 1 56.69 142 ASP A CA 1
ATOM 1114 C C . ASP A 1 142 ? 18.781 1.19 8.742 1 56.69 142 ASP A C 1
ATOM 1116 O O . ASP A 1 142 ? 19.625 0.383 8.359 1 56.69 142 ASP A O 1
ATOM 1120 N N . ASN A 1 143 ? 18.891 1.948 7.609 1 44.69 143 ASN A N 1
ATOM 1121 C CA . ASN A 1 143 ? 20.25 2.439 7.348 1 44.69 143 ASN A CA 1
ATOM 1122 C C . ASN A 1 143 ? 20.828 3.158 8.562 1 44.69 143 ASN A C 1
ATOM 1124 O O . ASN A 1 143 ? 21.734 3.984 8.43 1 44.69 143 ASN A O 1
ATOM 1128 N N . ARG A 1 144 ? 20.953 3.615 9.703 1 40.41 144 ARG A N 1
ATOM 1129 C CA . ARG A 1 144 ? 22.234 4.082 10.227 1 40.41 144 ARG A CA 1
ATOM 1130 C C . ARG A 1 144 ? 23.391 3.25 9.672 1 40.41 144 ARG A C 1
ATOM 1132 O O . ARG A 1 144 ? 24.5 3.76 9.492 1 40.41 144 ARG A O 1
ATOM 1139 N N . GLY A 1 145 ? 24.109 1.911 9.562 1 36.84 145 GLY A N 1
ATOM 1140 C CA . GLY A 1 145 ? 25.219 1.597 8.672 1 36.84 145 GLY A CA 1
ATOM 1141 C C . GLY A 1 145 ? 24.797 1.451 7.223 1 36.84 145 GLY A C 1
ATOM 1142 O O . GLY A 1 145 ? 25.453 1.97 6.32 1 36.84 145 GLY A O 1
ATOM 1143 N N . HIS A 1 146 ? 24.562 0.271 6.273 1 33.62 146 HIS A N 1
ATOM 1144 C CA . HIS A 1 146 ? 24.531 0.124 4.82 1 33.62 146 HIS A CA 1
ATOM 1145 C C . HIS A 1 146 ? 23.172 0.517 4.266 1 33.62 146 HIS A C 1
ATOM 1147 O O . HIS A 1 146 ? 22.141 -0.019 4.691 1 33.62 146 HIS A O 1
ATOM 1153 N N . ILE A 1 147 ? 23.016 1.792 4.016 1 32.69 147 ILE A N 1
ATOM 1154 C CA . ILE A 1 147 ? 21.969 2.389 3.184 1 32.69 147 ILE A CA 1
ATOM 1155 C C . ILE A 1 147 ? 21.734 1.516 1.954 1 32.69 147 ILE A C 1
ATOM 1157 O O . ILE A 1 147 ? 22.578 1.444 1.061 1 32.69 147 ILE A O 1
ATOM 1161 N N . HIS A 1 148 ? 21.484 0.217 1.969 1 29.33 148 HIS A N 1
ATOM 1162 C CA . HIS A 1 148 ? 21.281 -0.507 0.72 1 29.33 148 HIS A CA 1
ATOM 1163 C C . HIS A 1 148 ? 20.312 0.239 -0.194 1 29.33 148 HIS A C 1
ATOM 1165 O O . HIS A 1 148 ? 19.359 0.861 0.28 1 29.33 148 HIS A O 1
ATOM 1171 N N . ASP A 1 149 ? 20.922 0.47 -1.447 1 28.31 149 ASP A N 1
ATOM 1172 C CA . ASP A 1 149 ? 20.484 0.936 -2.76 1 28.31 149 ASP A CA 1
ATOM 1173 C C . ASP A 1 149 ? 19.094 0.374 -3.109 1 28.31 149 ASP A C 1
ATOM 1175 O O . ASP A 1 149 ? 18.969 -0.816 -3.398 1 28.31 149 ASP A O 1
ATOM 1179 N N . VAL A 1 150 ? 18.156 0.444 -2.428 1 29.48 150 VAL A N 1
ATOM 1180 C CA . VAL A 1 150 ? 16.969 -0.259 -2.887 1 29.48 150 VAL A CA 1
ATOM 1181 C C . VAL A 1 150 ? 16.516 0.311 -4.23 1 29.48 150 VAL A C 1
ATOM 1183 O O . VAL A 1 150 ? 15.391 0.078 -4.66 1 29.48 150 VAL A O 1
ATOM 1186 N N . CYS A 1 151 ? 17.391 1.173 -4.852 1 25.55 151 CYS A N 1
ATOM 1187 C CA . CYS A 1 151 ? 16.672 1.631 -6.031 1 25.55 151 CYS A CA 1
ATOM 1188 C C . CYS A 1 151 ? 16.234 0.453 -6.895 1 25.55 151 CYS A C 1
ATOM 1190 O O . CYS A 1 151 ? 15.055 0.312 -7.215 1 25.55 151 CYS A O 1
ATOM 1192 N N . ASP A 1 152 ? 17.047 0.051 -7.934 1 26.58 152 ASP A N 1
ATOM 1193 C CA . ASP A 1 152 ? 17.406 -0.112 -9.336 1 26.58 152 ASP A CA 1
ATOM 1194 C C . ASP A 1 152 ? 17.453 -1.588 -9.727 1 26.58 152 ASP A C 1
ATOM 1196 O O . ASP A 1 152 ? 18.484 -2.24 -9.586 1 26.58 152 ASP A O 1
ATOM 1200 N N . LEU A 1 153 ? 16.547 -2.297 -9.461 1 27.2 153 LEU A N 1
ATOM 1201 C CA . LEU A 1 153 ? 16.625 -3.713 -9.797 1 27.2 153 LEU A CA 1
ATOM 1202 C C . LEU A 1 153 ? 16.984 -3.904 -11.266 1 27.2 153 LEU A C 1
ATOM 1204 O O . LEU A 1 153 ? 17.062 -5.035 -11.75 1 27.2 153 LEU A O 1
ATOM 1208 N N . GLU A 1 154 ? 16.969 -2.783 -12.039 1 29.91 154 GLU A N 1
ATOM 1209 C CA . GLU A 1 154 ? 17.422 -2.965 -13.414 1 29.91 154 GLU A CA 1
ATOM 1210 C C . GLU A 1 154 ? 18.891 -3.398 -13.461 1 29.91 154 GLU A C 1
ATOM 1212 O O . GLU A 1 154 ? 19.328 -4.02 -14.438 1 29.91 154 GLU A O 1
ATOM 1217 N N . GLU A 1 155 ? 19.625 -2.859 -12.492 1 29.86 155 GLU A N 1
ATOM 1218 C CA . GLU A 1 155 ? 21.047 -3.074 -12.68 1 29.86 155 GLU A CA 1
ATOM 1219 C C . GLU A 1 155 ? 21.406 -4.551 -12.539 1 29.86 155 GLU A C 1
ATOM 1221 O O . GLU A 1 155 ? 22.312 -5.043 -13.219 1 29.86 155 GLU A O 1
ATOM 1226 N N . LEU A 1 156 ? 20.766 -5.141 -11.57 1 26.38 156 LEU A N 1
ATOM 1227 C CA . LEU A 1 156 ? 21.328 -6.457 -11.312 1 26.38 156 LEU A CA 1
ATOM 1228 C C . LEU A 1 156 ? 21.078 -7.398 -12.484 1 26.38 156 LEU A C 1
ATOM 1230 O O . LEU A 1 156 ? 21.922 -8.227 -12.828 1 26.38 156 LEU A O 1
ATOM 1234 N N . LEU A 1 157 ? 19.844 -7.262 -13.102 1 27.03 157 LEU A N 1
ATOM 1235 C CA . LEU A 1 157 ? 19.609 -8.219 -14.172 1 27.03 157 LEU A CA 1
ATOM 1236 C C . LEU A 1 157 ? 20.5 -7.926 -15.375 1 27.03 157 LEU A C 1
ATOM 1238 O O . LEU A 1 157 ? 20.531 -8.695 -16.344 1 27.03 157 LEU A O 1
ATOM 1242 N N . ARG A 1 158 ? 21.109 -6.668 -15.406 1 30.34 158 ARG A N 1
ATOM 1243 C CA . ARG A 1 158 ? 22.016 -6.445 -16.516 1 30.34 158 ARG A CA 1
ATOM 1244 C C . ARG A 1 158 ? 23.234 -7.367 -16.438 1 30.34 158 ARG A C 1
ATOM 1246 O O . ARG A 1 158 ? 23.922 -7.594 -17.422 1 30.34 158 ARG A O 1
ATOM 1253 N N . GLY A 1 159 ? 23.688 -7.57 -15.164 1 30.52 159 GLY A N 1
ATOM 1254 C CA . GLY A 1 159 ? 24.984 -8.242 -15.195 1 30.52 159 GLY A CA 1
ATOM 1255 C C . GLY A 1 159 ? 24.891 -9.664 -15.719 1 30.52 159 GLY A C 1
ATOM 1256 O O . GLY A 1 159 ? 25.922 -10.336 -15.875 1 30.52 159 GLY A O 1
ATOM 1257 N N . THR A 1 160 ? 23.812 -10.406 -15.359 1 29.39 160 THR A N 1
ATOM 1258 C CA . THR A 1 160 ? 24.047 -11.828 -15.547 1 29.39 160 THR A CA 1
ATOM 1259 C C . THR A 1 160 ? 23.953 -12.203 -17.016 1 29.39 160 THR A C 1
ATOM 1261 O O . THR A 1 160 ? 24.047 -13.383 -17.375 1 29.39 160 THR A O 1
ATOM 1264 N N . CYS A 1 161 ? 23.094 -11.43 -17.859 1 26.53 161 CYS A N 1
ATOM 1265 C CA . CYS A 1 161 ? 23.141 -12.133 -19.125 1 26.53 161 CYS A CA 1
ATOM 1266 C C . CYS A 1 161 ? 24.453 -11.867 -19.844 1 26.53 161 CYS A C 1
ATOM 1268 O O . CYS A 1 161 ? 24.766 -10.719 -20.172 1 26.53 161 CYS A O 1
ATOM 1270 N N . PRO A 1 162 ? 25.578 -12.461 -19.375 1 28.92 162 PRO A N 1
ATOM 1271 C CA . PRO A 1 162 ? 26.797 -12.383 -20.156 1 28.92 162 PRO A CA 1
ATOM 1272 C C . PRO A 1 162 ? 26.547 -12.461 -21.672 1 28.92 162 PRO A C 1
ATOM 1274 O O . PRO A 1 162 ? 25.547 -13.031 -22.094 1 28.92 162 PRO A O 1
ATOM 1277 N N . ASN A 1 163 ? 26.688 -11.336 -22.297 1 25.39 163 ASN A N 1
ATOM 1278 C CA . ASN A 1 163 ? 26.875 -11.328 -23.75 1 25.39 163 ASN A CA 1
ATOM 1279 C C . ASN A 1 163 ? 27.719 -12.516 -24.203 1 25.39 163 ASN A C 1
ATOM 1281 O O . ASN A 1 163 ? 28.875 -12.633 -23.828 1 25.39 163 ASN A O 1
ATOM 1285 N N . VAL A 1 164 ? 27.062 -13.703 -24.188 1 23.33 164 VAL A N 1
ATOM 1286 C CA . VAL A 1 164 ? 27.766 -14.586 -25.109 1 23.33 164 VAL A CA 1
ATOM 1287 C C . VAL A 1 164 ? 27.672 -14.031 -26.531 1 23.33 164 VAL A C 1
ATOM 1289 O O . VAL A 1 164 ? 26.625 -13.523 -26.938 1 23.33 164 VAL A O 1
ATOM 1292 N N . MET B 1 1 ? -21.453 -25.75 -59.906 1 29.83 1 MET B N 1
ATOM 1293 C CA . MET B 1 1 ? -20.25 -25.062 -59.438 1 29.83 1 MET B CA 1
ATOM 1294 C C . MET B 1 1 ? -20.172 -25.062 -57.938 1 29.83 1 MET B C 1
ATOM 1296 O O . MET B 1 1 ? -21.062 -24.547 -57.25 1 29.83 1 MET B O 1
ATOM 1300 N N . ALA B 1 2 ? -19.375 -26.047 -57.344 1 40.19 2 ALA B N 1
ATOM 1301 C CA . ALA B 1 2 ? -19.234 -26.5 -55.938 1 40.19 2 ALA B CA 1
ATOM 1302 C C . ALA B 1 2 ? -18.656 -25.406 -55.062 1 40.19 2 ALA B C 1
ATOM 1304 O O . ALA B 1 2 ? -17.672 -24.75 -55.438 1 40.19 2 ALA B O 1
ATOM 1305 N N . GLU B 1 3 ? -19.484 -24.641 -54.344 1 39.41 3 GLU B N 1
ATOM 1306 C CA . GLU B 1 3 ? -19.125 -23.578 -53.438 1 39.41 3 GLU B CA 1
ATOM 1307 C C . GLU B 1 3 ? -18.062 -24.031 -52.438 1 39.41 3 GLU B C 1
ATOM 1309 O O . GLU B 1 3 ? -18.234 -25.062 -51.781 1 39.41 3 GLU B O 1
ATOM 1314 N N . PRO B 1 4 ? -16.719 -23.688 -52.625 1 39.06 4 PRO B N 1
ATOM 1315 C CA . PRO B 1 4 ? -15.641 -24.125 -51.719 1 39.06 4 PRO B CA 1
ATOM 1316 C C . PRO B 1 4 ? -15.891 -23.734 -50.281 1 39.06 4 PRO B C 1
ATOM 1318 O O . PRO B 1 4 ? -16.422 -22.641 -50 1 39.06 4 PRO B O 1
ATOM 1321 N N . SER B 1 5 ? -16.469 -24.625 -49.438 1 38.19 5 SER B N 1
ATOM 1322 C CA . SER B 1 5 ? -16.609 -24.516 -48 1 38.19 5 SER B CA 1
ATOM 1323 C C . SER B 1 5 ? -15.328 -24.016 -47.344 1 38.19 5 SER B C 1
ATOM 1325 O O . SER B 1 5 ? -14.273 -24.641 -47.469 1 38.19 5 SER B O 1
ATOM 1327 N N . ASN B 1 6 ? -15.039 -22.703 -47.438 1 35.84 6 ASN B N 1
ATOM 1328 C CA . ASN B 1 6 ? -13.969 -22.016 -46.75 1 35.84 6 ASN B CA 1
ATOM 1329 C C . ASN B 1 6 ? -13.891 -22.422 -45.281 1 35.84 6 ASN B C 1
ATOM 1331 O O . ASN B 1 6 ? -14.742 -22.016 -44.469 1 35.84 6 ASN B O 1
ATOM 1335 N N . ARG B 1 7 ? -13.586 -23.688 -44.938 1 30.14 7 ARG B N 1
ATOM 1336 C CA . ARG B 1 7 ? -13.25 -24.109 -43.594 1 30.14 7 ARG B CA 1
ATOM 1337 C C . ARG B 1 7 ? -12.234 -23.172 -42.938 1 30.14 7 ARG B C 1
ATOM 1339 O O . ARG B 1 7 ? -11.078 -23.125 -43.375 1 30.14 7 ARG B O 1
ATOM 1346 N N . THR B 1 8 ? -12.602 -21.922 -42.75 1 35.59 8 THR B N 1
ATOM 1347 C CA . THR B 1 8 ? -11.836 -21.078 -41.844 1 35.59 8 THR B CA 1
ATOM 1348 C C . THR B 1 8 ? -11.32 -21.891 -40.656 1 35.59 8 THR B C 1
ATOM 1350 O O . THR B 1 8 ? -12.109 -22.438 -39.906 1 35.59 8 THR B O 1
ATOM 1353 N N . HIS B 1 9 ? -10.266 -22.656 -40.906 1 34.25 9 HIS B N 1
ATOM 1354 C CA . HIS B 1 9 ? -9.461 -23.234 -39.844 1 34.25 9 HIS B CA 1
ATOM 1355 C C . HIS B 1 9 ? -9.352 -22.281 -38.625 1 34.25 9 HIS B C 1
ATOM 1357 O O . HIS B 1 9 ? -8.773 -21.203 -38.75 1 34.25 9 HIS B O 1
ATOM 1363 N N . LYS B 1 10 ? -10.406 -22.062 -38 1 36.06 10 LYS B N 1
ATOM 1364 C CA . LYS B 1 10 ? -10.305 -21.531 -36.656 1 36.06 10 LYS B CA 1
ATOM 1365 C C . LYS B 1 10 ? -9.055 -22.047 -35.969 1 36.06 10 LYS B C 1
ATOM 1367 O O . LYS B 1 10 ? -8.922 -23.25 -35.719 1 36.06 10 LYS B O 1
ATOM 1372 N N . PHE B 1 11 ? -7.895 -21.547 -36.344 1 34.47 11 PHE B N 1
ATOM 1373 C CA . PHE B 1 11 ? -6.742 -21.562 -35.469 1 34.47 11 PHE B CA 1
ATOM 1374 C C . PHE B 1 11 ? -7.184 -21.438 -34 1 34.47 11 PHE B C 1
ATOM 1376 O O . PHE B 1 11 ? -7.617 -20.359 -33.562 1 34.47 11 PHE B O 1
ATOM 1383 N N . ASN B 1 12 ? -8.062 -22.25 -33.531 1 35 12 ASN B N 1
ATOM 1384 C CA . ASN B 1 12 ? -8.172 -22.438 -32.094 1 35 12 ASN B CA 1
ATOM 1385 C C . ASN B 1 12 ? -6.82 -22.266 -31.406 1 35 12 ASN B C 1
ATOM 1387 O O . ASN B 1 12 ? -5.926 -23.094 -31.578 1 35 12 ASN B O 1
ATOM 1391 N N . ASN B 1 13 ? -6.113 -21.172 -31.453 1 37.69 13 ASN B N 1
ATOM 1392 C CA . ASN B 1 13 ? -4.961 -20.594 -30.766 1 37.69 13 ASN B CA 1
ATOM 1393 C C . ASN B 1 13 ? -4.703 -21.266 -29.422 1 37.69 13 ASN B C 1
ATOM 1395 O O . ASN B 1 13 ? -3.992 -20.734 -28.578 1 37.69 13 ASN B O 1
ATOM 1399 N N . GLU B 1 14 ? -5.625 -22.094 -28.906 1 42.59 14 GLU B N 1
ATOM 1400 C CA . GLU B 1 14 ? -5.246 -22.953 -27.797 1 42.59 14 GLU B CA 1
ATOM 1401 C C . GLU B 1 14 ? -4.109 -23.891 -28.203 1 42.59 14 GLU B C 1
ATOM 1403 O O . GLU B 1 14 ? -4.355 -25 -28.672 1 42.59 14 GLU B O 1
ATOM 1408 N N . MET B 1 15 ? -3.238 -23.625 -29.094 1 42.56 15 MET B N 1
ATOM 1409 C CA . MET B 1 15 ? -2.055 -24.469 -29.25 1 42.56 15 MET B CA 1
ATOM 1410 C C . MET B 1 15 ? -1.651 -25.109 -27.922 1 42.56 15 MET B C 1
ATOM 1412 O O . MET B 1 15 ? -1.239 -24.406 -27 1 42.56 15 MET B O 1
ATOM 1416 N N . SER B 1 16 ? -2.354 -26.109 -27.391 1 47.97 16 SER B N 1
ATOM 1417 C CA . SER B 1 16 ? -2.113 -26.969 -26.234 1 47.97 16 SER B CA 1
ATOM 1418 C C . SER B 1 16 ? -0.627 -27.266 -26.062 1 47.97 16 SER B C 1
ATOM 1420 O O . SER B 1 16 ? -0.019 -27.906 -26.922 1 47.97 16 SER B O 1
ATOM 1422 N N . LEU B 1 17 ? 0.196 -26.391 -25.625 1 54.56 17 LEU B N 1
ATOM 1423 C CA . LEU B 1 17 ? 1.544 -26.703 -25.156 1 54.56 17 LEU B CA 1
ATOM 1424 C C . LEU B 1 17 ? 1.622 -28.141 -24.641 1 54.56 17 LEU B C 1
ATOM 1426 O O . LEU B 1 17 ? 2.715 -28.656 -24.406 1 54.56 17 LEU B O 1
ATOM 1430 N N . ASP B 1 18 ? 0.478 -28.688 -24.328 1 54.38 18 ASP B N 1
ATOM 1431 C CA . ASP B 1 18 ? 0.419 -30.062 -23.859 1 54.38 18 ASP B CA 1
ATOM 1432 C C . ASP B 1 18 ? 0.92 -31.031 -24.922 1 54.38 18 ASP B C 1
ATOM 1434 O O . ASP B 1 18 ? 1.182 -32.219 -24.625 1 54.38 18 ASP B O 1
ATOM 1438 N N . ARG B 1 19 ? 0.929 -30.562 -26.047 1 59.06 19 ARG B N 1
ATOM 1439 C CA . ARG B 1 19 ? 1.307 -31.484 -27.109 1 59.06 19 ARG B CA 1
ATOM 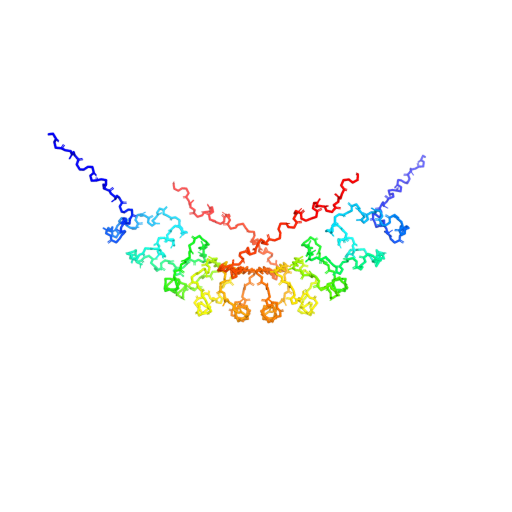1440 C C . ARG B 1 19 ? 2.752 -31.25 -27.547 1 59.06 19 ARG B C 1
ATOM 1442 O O . ARG B 1 19 ? 3.254 -31.938 -28.438 1 59.06 19 ARG B O 1
ATOM 1449 N N . LEU B 1 20 ? 3.352 -30.25 -26.828 1 60 20 LEU B N 1
ATOM 1450 C CA . LEU B 1 20 ? 4.723 -30.016 -27.25 1 60 20 LEU B CA 1
ATOM 1451 C C . LEU B 1 20 ? 5.695 -30.922 -26.516 1 60 20 LEU B C 1
ATOM 1453 O O . LEU B 1 20 ? 5.465 -31.281 -25.359 1 60 20 LEU B O 1
ATOM 1457 N N . SER B 1 21 ? 6.566 -31.578 -27.234 1 63.69 21 SER B N 1
ATOM 1458 C CA . SER B 1 21 ? 7.629 -32.375 -26.625 1 63.69 21 SER B CA 1
ATOM 1459 C C . SER B 1 21 ? 8.344 -31.578 -25.531 1 63.69 21 SER B C 1
ATOM 1461 O O . SER B 1 21 ? 8.336 -30.344 -25.547 1 63.69 21 SER B O 1
ATOM 1463 N N . SER B 1 22 ? 8.75 -32.25 -24.484 1 66.88 22 SER B N 1
ATOM 1464 C CA . SER B 1 22 ? 9.516 -31.688 -23.375 1 66.88 22 SER B CA 1
ATOM 1465 C C . SER B 1 22 ? 10.672 -30.828 -23.891 1 66.88 22 SER B C 1
ATOM 1467 O O . SER B 1 22 ? 11 -29.797 -23.297 1 66.88 22 SER B O 1
ATOM 1469 N N . GLU B 1 23 ? 11.125 -31.188 -25.078 1 70.25 23 GLU B N 1
ATOM 1470 C CA . GLU B 1 23 ? 12.25 -30.469 -25.672 1 70.25 23 GLU B CA 1
ATOM 1471 C C . GLU B 1 23 ? 11.812 -29.094 -26.188 1 70.25 23 GLU B C 1
ATOM 1473 O O . GLU B 1 23 ? 12.5 -28.094 -25.984 1 70.25 23 GLU B O 1
ATOM 1478 N N . VAL B 1 24 ? 10.789 -29.094 -26.828 1 68.19 24 VAL B N 1
ATOM 1479 C CA . VAL B 1 24 ? 10.266 -27.844 -27.375 1 68.19 24 VAL B CA 1
ATOM 1480 C C . VAL B 1 24 ? 9.836 -26.906 -26.25 1 68.19 24 VAL B C 1
ATOM 1482 O O . VAL B 1 24 ? 10.148 -25.719 -26.266 1 68.19 24 VAL B O 1
ATOM 1485 N N . LEU B 1 25 ? 9.281 -27.484 -25.234 1 67.5 25 LEU B N 1
ATOM 1486 C CA . LEU B 1 25 ? 8.852 -26.703 -24.078 1 67.5 25 LEU B CA 1
ATOM 1487 C C . LEU B 1 25 ? 10.047 -26.062 -23.375 1 67.5 25 LEU B C 1
ATOM 1489 O O . LEU B 1 25 ? 10.008 -24.875 -23.031 1 67.5 25 LEU B O 1
ATOM 1493 N N . ALA B 1 26 ? 11.062 -26.875 -23.25 1 68.44 26 ALA B N 1
ATOM 1494 C CA . ALA B 1 26 ? 12.297 -26.375 -22.656 1 68.44 26 ALA B CA 1
ATOM 1495 C C . ALA B 1 26 ? 12.852 -25.203 -23.469 1 68.44 26 ALA B C 1
ATOM 1497 O O . ALA B 1 26 ? 13.312 -24.219 -22.891 1 68.44 26 ALA B O 1
ATOM 1498 N N . THR B 1 27 ? 12.789 -25.344 -24.734 1 71.12 27 THR B N 1
ATOM 1499 C CA . THR B 1 27 ? 13.305 -24.297 -25.609 1 71.12 27 THR B CA 1
ATOM 1500 C C . THR B 1 27 ? 12.484 -23.016 -25.469 1 71.12 27 THR B C 1
ATOM 1502 O O . THR B 1 27 ? 13.047 -21.922 -25.391 1 71.12 27 THR B O 1
ATOM 1505 N N . ILE B 1 28 ? 11.25 -23.156 -25.422 1 70.88 28 ILE B N 1
ATOM 1506 C CA . ILE B 1 28 ? 10.375 -22 -25.281 1 70.88 28 ILE B CA 1
ATOM 1507 C C . ILE B 1 28 ? 10.641 -21.297 -23.953 1 70.88 28 ILE B C 1
ATOM 1509 O O . ILE B 1 28 ? 10.812 -20.078 -23.922 1 70.88 28 ILE B O 1
ATOM 1513 N N . ILE B 1 29 ? 10.734 -22.109 -22.922 1 70.56 29 ILE B N 1
ATOM 1514 C CA . ILE B 1 29 ? 10.938 -21.562 -21.578 1 70.56 29 ILE B CA 1
ATOM 1515 C C . ILE B 1 29 ? 12.281 -20.828 -21.516 1 70.56 29 ILE B C 1
ATOM 1517 O O . ILE B 1 29 ? 12.398 -19.797 -20.859 1 70.56 29 ILE B O 1
ATOM 1521 N N . SER B 1 30 ? 13.141 -21.328 -22.344 1 71.88 30 SER B N 1
ATOM 1522 C CA . SER B 1 30 ? 14.477 -20.75 -22.328 1 71.88 30 SER B CA 1
ATOM 1523 C C . SER B 1 30 ? 14.484 -19.359 -22.969 1 71.88 30 SER B C 1
ATOM 1525 O O . SER B 1 30 ? 15.391 -18.562 -22.719 1 71.88 30 SER B O 1
ATOM 1527 N N . LYS B 1 31 ? 13.5 -19.203 -23.688 1 76.94 31 LYS B N 1
ATOM 1528 C CA . LYS B 1 31 ? 13.484 -17.938 -24.422 1 76.94 31 LYS B CA 1
ATOM 1529 C C . LYS B 1 31 ? 12.547 -16.938 -23.75 1 76.94 31 LYS B C 1
ATOM 1531 O O . LYS B 1 31 ? 12.531 -15.758 -24.125 1 76.94 31 LYS B O 1
ATOM 1536 N N . LEU B 1 32 ? 11.852 -17.391 -22.906 1 74.88 32 LEU B N 1
ATOM 1537 C CA . LEU B 1 32 ? 10.891 -16.516 -22.25 1 74.88 32 LEU B CA 1
ATOM 1538 C C . LEU B 1 32 ? 11.469 -15.922 -20.969 1 74.88 32 LEU B C 1
ATOM 1540 O O . LEU B 1 32 ? 12.359 -16.516 -20.359 1 74.88 32 LEU B O 1
ATOM 1544 N N . ASP B 1 33 ? 11 -14.734 -20.75 1 74.25 33 ASP B N 1
ATOM 1545 C CA . ASP B 1 33 ? 11.344 -14.172 -19.453 1 74.25 33 ASP B CA 1
ATOM 1546 C C . ASP B 1 33 ? 10.445 -14.734 -18.359 1 74.25 33 ASP B C 1
ATOM 1548 O O . ASP B 1 33 ? 9.484 -15.453 -18.641 1 74.25 33 ASP B O 1
ATOM 1552 N N . VAL B 1 34 ? 10.797 -14.555 -17.156 1 75.75 34 VAL B N 1
ATOM 1553 C CA . VAL B 1 34 ? 10.141 -15.156 -16 1 75.75 34 VAL B CA 1
ATOM 1554 C C . VAL B 1 34 ? 8.664 -14.781 -15.992 1 75.75 34 VAL B C 1
ATOM 1556 O O . VAL B 1 34 ? 7.805 -15.617 -15.703 1 75.75 34 VAL B O 1
ATOM 1559 N N . SER B 1 35 ? 8.453 -13.609 -16.312 1 76.44 35 SER B N 1
ATOM 1560 C CA . SER B 1 35 ? 7.074 -13.141 -16.312 1 76.44 35 SER B CA 1
ATOM 1561 C C . SER B 1 35 ? 6.238 -13.891 -17.344 1 76.44 35 SER B C 1
ATOM 1563 O O . SER B 1 35 ? 5.117 -14.32 -17.047 1 76.44 35 SER B O 1
ATOM 1565 N N . SER B 1 36 ? 6.809 -14.102 -18.531 1 77.19 36 SER B N 1
ATOM 1566 C CA . SER B 1 36 ? 6.121 -14.836 -19.594 1 77.19 36 SER B CA 1
ATOM 1567 C C . SER B 1 36 ? 5.926 -16.297 -19.219 1 77.19 36 SER B C 1
ATOM 1569 O O . SER B 1 36 ? 4.875 -16.875 -19.484 1 77.19 36 SER B O 1
ATOM 1571 N N . ILE B 1 37 ? 6.906 -16.875 -18.609 1 79.69 37 ILE B N 1
ATOM 1572 C CA . ILE B 1 37 ? 6.809 -18.266 -18.172 1 79.69 37 ILE B CA 1
ATOM 1573 C C . ILE B 1 37 ? 5.719 -18.406 -17.109 1 79.69 37 ILE B C 1
ATOM 1575 O O . ILE B 1 37 ? 4.902 -19.328 -17.172 1 79.69 37 ILE B O 1
ATOM 1579 N N . CYS B 1 38 ? 5.723 -17.438 -16.203 1 79.81 38 CYS B N 1
ATOM 1580 C CA . CYS B 1 38 ? 4.684 -17.453 -15.172 1 79.81 38 CYS B CA 1
ATOM 1581 C C . CYS B 1 38 ? 3.301 -17.312 -15.797 1 79.81 38 CYS B C 1
ATOM 1583 O O . CYS B 1 38 ? 2.373 -18.031 -15.414 1 79.81 38 CYS B O 1
ATOM 1585 N N . ALA B 1 39 ? 3.252 -16.547 -16.75 1 80.88 39 ALA B N 1
ATOM 1586 C CA . ALA B 1 39 ? 1.97 -16.328 -17.406 1 80.88 39 ALA B CA 1
ATOM 1587 C C . ALA B 1 39 ? 1.447 -17.609 -18.047 1 80.88 39 ALA B C 1
ATOM 1589 O O . ALA B 1 39 ? 0.283 -17.969 -17.859 1 80.88 39 ALA B O 1
ATOM 1590 N N . VAL B 1 40 ? 2.354 -18.281 -18.703 1 78.19 40 VAL B N 1
ATOM 1591 C CA . VAL B 1 40 ? 1.942 -19.516 -19.391 1 78.19 40 VAL B CA 1
ATOM 1592 C C . VAL B 1 40 ? 1.623 -20.594 -18.359 1 78.19 40 VAL B C 1
ATOM 1594 O O . VAL B 1 40 ? 0.683 -21.375 -18.547 1 78.19 40 VAL B O 1
ATOM 1597 N N . THR B 1 41 ? 2.395 -20.625 -17.328 1 78.94 41 THR B N 1
ATOM 1598 C CA . THR B 1 41 ? 2.197 -21.625 -16.281 1 78.94 41 THR B CA 1
ATOM 1599 C C . THR B 1 41 ? 0.862 -21.406 -15.578 1 78.94 41 THR B C 1
ATOM 1601 O O . THR B 1 41 ? 0.187 -22.375 -15.211 1 78.94 41 THR B O 1
ATOM 1604 N N . LEU B 1 42 ? 0.448 -20.203 -15.453 1 82.69 42 LEU B N 1
ATOM 1605 C CA . LEU B 1 42 ? -0.76 -19.859 -14.711 1 82.69 42 LEU B CA 1
ATOM 1606 C C . LEU B 1 42 ? -1.991 -19.938 -15.602 1 82.69 42 LEU B C 1
ATOM 1608 O O . LEU B 1 42 ? -3.115 -20.062 -15.109 1 82.69 42 LEU B O 1
ATOM 1612 N N . THR B 1 43 ? -1.773 -19.938 -16.875 1 78.81 43 THR B N 1
ATOM 1613 C CA . THR B 1 43 ? -2.936 -19.875 -17.75 1 78.81 43 THR B CA 1
ATOM 1614 C C . THR B 1 43 ? -3.113 -21.188 -18.516 1 78.81 43 THR B C 1
ATOM 1616 O O . THR B 1 43 ? -4.172 -21.438 -19.094 1 78.81 43 THR B O 1
ATOM 1619 N N . SER B 1 44 ? -2.029 -21.953 -18.578 1 75 44 SER B N 1
ATOM 1620 C CA . SER B 1 44 ? -2.102 -23.188 -19.344 1 75 44 SER B CA 1
ATOM 1621 C C . SER B 1 44 ? -2.262 -24.391 -18.422 1 75 44 SER B C 1
ATOM 1623 O O . SER B 1 44 ? -1.478 -24.578 -17.484 1 75 44 SER B O 1
ATOM 1625 N N . LYS B 1 45 ? -3.223 -25.25 -18.719 1 69.06 45 LYS B N 1
ATOM 1626 C CA . LYS B 1 45 ? -3.459 -26.453 -17.938 1 69.06 45 LYS B CA 1
ATOM 1627 C C . LYS B 1 45 ? -2.439 -27.547 -18.297 1 69.06 45 LYS B C 1
ATOM 1629 O O . LYS B 1 45 ? -2.182 -28.438 -17.5 1 69.06 45 LYS B O 1
ATOM 1634 N N . THR B 1 46 ? -1.831 -27.5 -19.438 1 62.47 46 THR B N 1
ATOM 1635 C CA . THR B 1 46 ? -0.995 -28.562 -20 1 62.47 46 THR B CA 1
ATOM 1636 C C . THR B 1 46 ? 0.476 -28.312 -19.672 1 62.47 46 THR B C 1
ATOM 1638 O O . THR B 1 46 ? 1.311 -29.203 -19.844 1 62.47 46 THR B O 1
ATOM 1641 N N . PHE B 1 47 ? 0.738 -27.047 -19.391 1 57.91 47 PHE B N 1
ATOM 1642 C CA . PHE B 1 47 ? 2.156 -26.781 -19.172 1 57.91 47 PHE B CA 1
ATOM 1643 C C . PHE B 1 47 ? 2.689 -27.625 -18.016 1 57.91 47 PHE B C 1
ATOM 1645 O O . PHE B 1 47 ? 2.227 -27.484 -16.891 1 57.91 47 PHE B O 1
ATOM 1652 N N . HIS B 1 48 ? 3.291 -28.875 -18.422 1 54.06 48 HIS B N 1
ATOM 1653 C CA . HIS B 1 48 ? 4 -29.75 -17.5 1 54.06 48 HIS B CA 1
ATOM 1654 C C . HIS B 1 48 ? 5.008 -28.969 -16.672 1 54.06 48 HIS B C 1
ATOM 1656 O O . HIS B 1 48 ? 5.738 -28.125 -17.203 1 54.06 48 HIS B O 1
ATOM 1662 N N . ILE B 1 49 ? 4.844 -28.781 -15.422 1 54.12 49 ILE B N 1
ATOM 1663 C CA . ILE B 1 49 ? 5.547 -28.156 -14.305 1 54.12 49 ILE B CA 1
ATOM 1664 C C . ILE B 1 49 ? 6.957 -28.719 -14.203 1 54.12 49 ILE B C 1
ATOM 1666 O O . ILE B 1 49 ? 7.285 -29.406 -13.234 1 54.12 49 ILE B O 1
ATOM 1670 N N . SER B 1 50 ? 7.465 -29.547 -15.148 1 54.91 50 SER B N 1
ATOM 1671 C CA . SER B 1 50 ? 8.844 -29.891 -14.82 1 54.91 50 SER B CA 1
ATOM 1672 C C . SER B 1 50 ? 9.648 -28.672 -14.422 1 54.91 50 SER B C 1
ATOM 1674 O O . SER B 1 50 ? 10.539 -28.75 -13.57 1 54.91 50 SER B O 1
ATOM 1676 N N . THR B 1 51 ? 9.305 -27.547 -14.867 1 57.28 51 THR B N 1
ATOM 1677 C CA . THR B 1 51 ? 10.008 -26.297 -14.586 1 57.28 51 THR B CA 1
ATOM 1678 C C . THR B 1 51 ? 9.445 -25.641 -13.328 1 57.28 51 THR B C 1
ATOM 1680 O O . THR B 1 51 ? 9.961 -24.609 -12.875 1 57.28 51 THR B O 1
ATOM 1683 N N . GLN B 1 52 ? 8.484 -26.391 -12.836 1 66.69 52 GLN B N 1
ATOM 1684 C CA . GLN B 1 52 ? 7.895 -25.781 -11.648 1 66.69 52 GLN B CA 1
ATOM 1685 C C . GLN B 1 52 ? 8.906 -25.703 -10.508 1 66.69 52 GLN B C 1
ATOM 1687 O O . GLN B 1 52 ? 8.852 -24.797 -9.68 1 66.69 52 GLN B O 1
ATOM 1692 N N . ASP B 1 53 ? 9.891 -26.547 -10.672 1 73.56 53 ASP B N 1
ATOM 1693 C CA . ASP B 1 53 ? 10.875 -26.578 -9.594 1 73.56 53 ASP B CA 1
ATOM 1694 C C . ASP B 1 53 ? 11.711 -25.297 -9.578 1 73.56 53 ASP B C 1
ATOM 1696 O O . ASP B 1 53 ? 12.094 -24.812 -8.516 1 73.56 53 ASP B O 1
ATOM 1700 N N . ILE B 1 54 ? 11.883 -24.781 -10.75 1 73.56 54 ILE B N 1
ATOM 1701 C CA . ILE B 1 54 ? 12.742 -23.609 -10.82 1 73.56 54 ILE B CA 1
ATOM 1702 C C . ILE B 1 54 ? 12.062 -22.422 -10.133 1 73.56 54 ILE B C 1
ATOM 1704 O O . ILE B 1 54 ? 12.734 -21.531 -9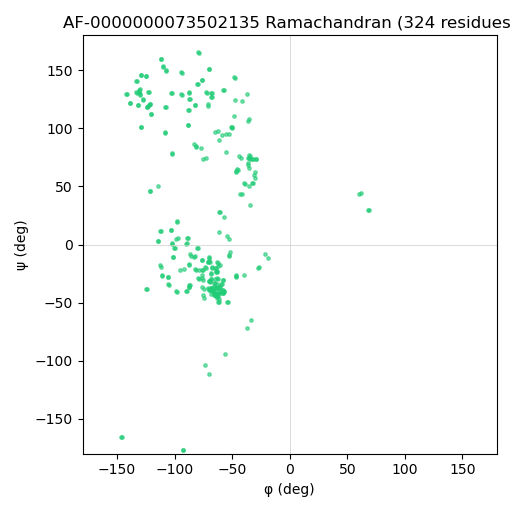.609 1 73.56 54 ILE B O 1
ATOM 1708 N N . PHE B 1 55 ? 10.758 -22.531 -10.109 1 81.12 55 PHE B N 1
ATOM 1709 C CA . PHE B 1 55 ? 10 -21.406 -9.562 1 81.12 55 PHE B CA 1
ATOM 1710 C C . PHE B 1 55 ? 10.242 -21.266 -8.07 1 81.12 55 PHE B C 1
ATOM 1712 O O . PHE B 1 55 ? 10.141 -20.172 -7.516 1 81.12 55 PHE B O 1
ATOM 1719 N N . HIS B 1 56 ? 10.703 -22.344 -7.508 1 84.06 56 HIS B N 1
ATOM 1720 C CA . HIS B 1 56 ? 10.922 -22.344 -6.066 1 84.06 56 HIS B CA 1
ATOM 1721 C C . HIS B 1 56 ? 12.102 -21.453 -5.691 1 84.06 56 HIS B C 1
ATOM 1723 O O . HIS B 1 56 ? 12.242 -21.062 -4.531 1 84.06 56 HIS B O 1
ATOM 1729 N N . PHE B 1 57 ? 12.828 -21.047 -6.699 1 84.5 57 PHE B N 1
ATOM 1730 C CA . PHE B 1 57 ? 14.016 -20.25 -6.406 1 84.5 57 PHE B CA 1
ATOM 1731 C C . PHE B 1 57 ? 13.875 -18.828 -6.938 1 84.5 57 PHE B C 1
ATOM 1733 O O . PHE B 1 57 ? 14.781 -18.016 -6.777 1 84.5 57 PHE B O 1
ATOM 1740 N N . LEU B 1 58 ? 12.781 -18.578 -7.457 1 85.94 58 LEU B N 1
ATOM 1741 C CA . LEU B 1 58 ? 12.602 -17.234 -8 1 85.94 58 LEU B CA 1
ATOM 1742 C C . LEU B 1 58 ? 12.109 -16.266 -6.922 1 85.94 58 LEU B C 1
ATOM 1744 O O . LEU B 1 58 ? 11.078 -16.516 -6.289 1 85.94 58 LEU B O 1
ATOM 1748 N N . PRO B 1 59 ? 12.812 -15.172 -6.734 1 91.56 59 PRO B N 1
ATOM 1749 C CA . PRO B 1 59 ? 12.469 -14.281 -5.629 1 91.56 59 PRO B CA 1
ATOM 1750 C C . PRO B 1 59 ? 11.32 -13.336 -5.969 1 91.56 59 PRO B C 1
ATOM 1752 O O . PRO B 1 59 ? 10.68 -12.781 -5.07 1 91.56 59 PRO B O 1
ATOM 1755 N N . ASN B 1 60 ? 11.094 -13.133 -7.238 1 92.06 60 ASN B N 1
ATOM 1756 C CA . ASN B 1 60 ? 10.109 -12.133 -7.633 1 92.06 60 ASN B CA 1
ATOM 1757 C C . ASN B 1 60 ? 9.016 -12.734 -8.516 1 92.06 60 ASN B C 1
ATOM 1759 O O . ASN B 1 60 ? 9.312 -13.43 -9.484 1 92.06 60 ASN B O 1
ATOM 1763 N N . PHE B 1 61 ? 7.77 -12.461 -8.18 1 92.06 61 PHE B N 1
ATOM 1764 C CA . PHE B 1 61 ? 6.609 -12.828 -8.984 1 92.06 61 PHE B CA 1
ATOM 1765 C C . PHE B 1 61 ? 5.703 -11.617 -9.203 1 92.06 61 PHE B C 1
ATOM 1767 O O . PHE B 1 61 ? 4.938 -11.25 -8.305 1 92.06 61 PHE B O 1
ATOM 1774 N N . HIS B 1 62 ? 5.785 -11.016 -10.367 1 93.38 62 HIS B N 1
ATOM 1775 C CA . HIS B 1 62 ? 4.984 -9.852 -10.727 1 93.38 62 HIS B CA 1
ATOM 1776 C C . HIS B 1 62 ? 3.918 -10.203 -11.758 1 93.38 62 HIS B C 1
ATOM 1778 O O . HIS B 1 62 ? 4.188 -10.203 -12.961 1 93.38 62 HIS B O 1
ATOM 1784 N N . LEU B 1 63 ? 2.732 -10.461 -11.297 1 92.25 63 LEU B N 1
ATOM 1785 C CA . LEU B 1 63 ? 1.66 -11.047 -12.086 1 92.25 63 LEU B CA 1
ATOM 1786 C C . LEU B 1 63 ? 0.443 -10.133 -12.125 1 92.25 63 LEU B C 1
ATOM 1788 O O . LEU B 1 63 ? -0.688 -10.586 -11.938 1 92.25 63 LEU B O 1
ATOM 1792 N N . LEU B 1 64 ? 0.661 -8.898 -12.352 1 93 64 LEU B N 1
ATOM 1793 C CA . LEU B 1 64 ? -0.418 -7.918 -12.266 1 93 64 LEU B CA 1
ATOM 1794 C C . LEU B 1 64 ? -1.318 -7.992 -13.5 1 93 64 LEU B C 1
ATOM 1796 O O . LEU B 1 64 ? -2.451 -7.504 -13.477 1 93 64 LEU B O 1
ATOM 1800 N N . GLU B 1 65 ? -0.864 -8.664 -14.477 1 89.5 65 GLU B N 1
ATOM 1801 C CA . GLU B 1 65 ? -1.639 -8.734 -15.711 1 89.5 65 GLU B CA 1
ATOM 1802 C C . GLU B 1 65 ? -2.414 -10.047 -15.805 1 89.5 65 GLU B C 1
ATOM 1804 O O . GLU B 1 65 ? -3.148 -10.273 -16.766 1 89.5 65 GLU B O 1
ATOM 1809 N N . ILE B 1 66 ? -2.248 -10.852 -14.914 1 88.75 66 ILE B N 1
ATOM 1810 C CA . ILE B 1 66 ? -2.873 -12.164 -14.906 1 88.75 66 ILE B CA 1
ATOM 1811 C C . ILE B 1 66 ? -3.672 -12.352 -13.617 1 88.75 66 ILE B C 1
ATOM 1813 O O . ILE B 1 66 ? -3.123 -12.25 -12.516 1 88.75 66 ILE B O 1
ATOM 1817 N N . ALA B 1 67 ? -4.957 -12.539 -13.742 1 93 67 ALA B N 1
ATOM 1818 C CA . ALA B 1 67 ? -5.758 -12.961 -12.594 1 93 67 ALA B CA 1
ATOM 1819 C C . ALA B 1 67 ? -5.656 -14.469 -12.375 1 93 67 ALA B C 1
ATOM 1821 O O . ALA B 1 67 ? -6.516 -15.227 -12.828 1 93 67 ALA B O 1
ATOM 1822 N N . ALA B 1 68 ? -4.648 -14.859 -11.688 1 92.12 68 ALA B N 1
ATOM 1823 C CA . ALA B 1 68 ? -4.301 -16.281 -11.555 1 92.12 68 ALA B CA 1
ATOM 1824 C C . ALA B 1 68 ? -5.234 -16.984 -10.578 1 92.12 68 ALA B C 1
ATOM 1826 O O . ALA B 1 68 ? -5.594 -16.422 -9.539 1 92.12 68 ALA B O 1
ATOM 1827 N N . PRO B 1 69 ? -5.566 -18.234 -10.953 1 91.44 69 PRO B N 1
ATOM 1828 C CA . PRO B 1 69 ? -6.352 -19.016 -10 1 91.44 69 PRO B CA 1
ATOM 1829 C C . PRO B 1 69 ? -5.547 -19.422 -8.766 1 91.44 69 PRO B C 1
ATOM 1831 O O . PRO B 1 69 ? -4.34 -19.656 -8.867 1 91.44 69 PRO B O 1
ATOM 1834 N N . ILE B 1 70 ? -6.227 -19.578 -7.625 1 92.88 70 ILE B N 1
ATOM 1835 C CA . ILE B 1 70 ? -5.594 -19.812 -6.328 1 92.88 70 ILE B CA 1
ATOM 1836 C C . ILE B 1 70 ? -4.824 -21.141 -6.359 1 92.88 70 ILE B C 1
ATOM 1838 O O . ILE B 1 70 ? -3.756 -21.25 -5.758 1 92.88 70 ILE B O 1
ATOM 1842 N N . ASP B 1 71 ? -5.352 -22.156 -7.047 1 90.38 71 ASP B N 1
ATOM 1843 C CA . ASP B 1 71 ? -4.707 -23.469 -7.059 1 90.38 71 ASP B CA 1
ATOM 1844 C C . ASP B 1 71 ? -3.342 -23.406 -7.742 1 90.38 71 ASP B C 1
ATOM 1846 O O . ASP B 1 71 ? -2.393 -24.047 -7.305 1 90.38 71 ASP B O 1
ATOM 1850 N N . ARG B 1 72 ? -3.273 -22.641 -8.727 1 88.69 72 ARG B N 1
ATOM 1851 C CA . ARG B 1 72 ? -2.004 -22.484 -9.438 1 88.69 72 ARG B CA 1
ATOM 1852 C C . ARG B 1 72 ? -1.031 -21.625 -8.633 1 88.69 72 ARG B C 1
ATOM 1854 O O . ARG B 1 72 ? 0.165 -21.922 -8.578 1 88.69 72 ARG B O 1
ATOM 1861 N N . LEU B 1 73 ? -1.538 -20.609 -7.977 1 91.62 73 LEU B N 1
ATOM 1862 C CA . LEU B 1 73 ? -0.705 -19.75 -7.141 1 91.62 73 LEU B CA 1
ATOM 1863 C C . LEU B 1 73 ? -0.112 -20.547 -5.977 1 91.62 73 LEU B C 1
ATOM 1865 O O . LEU B 1 73 ? 1.069 -20.391 -5.656 1 91.62 73 LEU B O 1
ATOM 1869 N N . ARG B 1 74 ? -0.918 -21.375 -5.402 1 91.88 74 ARG B N 1
ATOM 1870 C CA . ARG B 1 74 ? -0.473 -22.188 -4.273 1 91.88 74 ARG B CA 1
ATOM 1871 C C . ARG B 1 74 ? 0.718 -23.047 -4.664 1 91.88 74 ARG B C 1
ATOM 1873 O O . ARG B 1 74 ? 1.684 -23.156 -3.906 1 91.88 74 ARG B O 1
ATOM 1880 N N . ARG B 1 75 ? 0.667 -23.609 -5.812 1 86.06 75 ARG B N 1
ATOM 1881 C CA . ARG B 1 75 ? 1.717 -24.5 -6.297 1 86.06 75 ARG B CA 1
ATOM 1882 C C . ARG B 1 75 ? 3.008 -23.734 -6.559 1 86.06 75 ARG B C 1
ATOM 1884 O O . ARG B 1 75 ? 4.102 -24.266 -6.387 1 86.06 75 ARG B O 1
ATOM 1891 N N . LEU B 1 76 ? 2.852 -22.484 -6.902 1 86.5 76 LEU B N 1
ATOM 1892 C CA . LEU B 1 76 ? 4.008 -21.672 -7.25 1 86.5 76 LEU B CA 1
ATOM 1893 C C . LEU B 1 76 ? 4.609 -21.031 -6.004 1 86.5 76 LEU B C 1
ATOM 1895 O O . LEU B 1 76 ? 5.832 -20.984 -5.852 1 86.5 76 LEU B O 1
ATOM 1899 N N . LEU B 1 77 ? 3.797 -20.641 -5.094 1 91.25 77 LEU B N 1
ATOM 1900 C CA . LEU B 1 77 ? 4.254 -19.75 -4.035 1 91.25 77 LEU B CA 1
ATOM 1901 C C . LEU B 1 77 ? 4.59 -20.531 -2.77 1 91.25 77 LEU B C 1
ATOM 1903 O O . LEU B 1 77 ? 5.594 -20.25 -2.109 1 91.25 77 LEU B O 1
ATOM 1907 N N . VAL B 1 78 ? 3.822 -21.5 -2.414 1 91.81 78 VAL B N 1
ATOM 1908 C CA . VAL B 1 78 ? 3.9 -22.156 -1.113 1 91.81 78 VAL B CA 1
ATOM 1909 C C . VAL B 1 78 ? 5.258 -22.844 -0.96 1 91.81 78 VAL B C 1
ATOM 1911 O O . VAL B 1 78 ? 5.93 -22.672 0.063 1 91.81 78 VAL B O 1
ATOM 1914 N N . PRO B 1 79 ? 5.754 -23.531 -1.997 1 89.31 79 PRO B N 1
ATOM 1915 C CA . PRO B 1 79 ? 7.059 -24.172 -1.838 1 89.31 79 PRO B CA 1
ATOM 1916 C C . PRO B 1 79 ? 8.219 -23.203 -2.018 1 89.31 79 PRO B C 1
ATOM 1918 O O . PRO B 1 79 ? 9.383 -23.594 -1.854 1 89.31 79 PRO B O 1
ATOM 1921 N N . ASN B 1 80 ? 7.957 -21.984 -2.334 1 89.88 80 ASN B N 1
ATOM 1922 C CA . ASN B 1 80 ? 8.992 -21.016 -2.688 1 89.88 80 ASN B CA 1
ATOM 1923 C C . ASN B 1 80 ? 9.531 -20.297 -1.454 1 89.88 80 ASN B C 1
ATOM 1925 O O . ASN B 1 80 ? 8.922 -19.344 -0.979 1 89.88 80 ASN B O 1
ATOM 1929 N N . ALA B 1 81 ? 10.648 -20.641 -0.989 1 89.5 81 ALA B N 1
ATOM 1930 C CA . ALA B 1 81 ? 11.258 -20.062 0.202 1 89.5 81 ALA B CA 1
ATOM 1931 C C . ALA B 1 81 ? 12.055 -18.812 -0.149 1 89.5 81 ALA B C 1
ATOM 1933 O O . ALA B 1 81 ? 12.445 -18.047 0.738 1 89.5 81 ALA B O 1
ATOM 1934 N N . SER B 1 82 ? 12.211 -18.562 -1.43 1 92.62 82 SER B N 1
ATOM 1935 C CA . SER B 1 82 ? 13.055 -17.453 -1.867 1 92.62 82 SER B CA 1
ATOM 1936 C C . SER B 1 82 ? 12.211 -16.219 -2.201 1 92.62 82 SER B C 1
ATOM 1938 O O . SER B 1 82 ? 12.75 -15.18 -2.6 1 92.62 82 SER B O 1
ATOM 1940 N N . LEU B 1 83 ? 10.992 -16.281 -1.977 1 94.38 83 LEU B N 1
ATOM 1941 C CA . LEU B 1 83 ? 10.07 -15.234 -2.418 1 94.38 83 LEU B CA 1
ATOM 1942 C C . LEU B 1 83 ? 10.32 -13.938 -1.652 1 94.38 83 LEU B C 1
ATOM 1944 O O . LEU B 1 83 ? 10.289 -13.93 -0.419 1 94.38 83 LEU B O 1
ATOM 1948 N N . ARG B 1 84 ? 10.516 -12.836 -2.428 1 95.81 84 ARG B N 1
ATOM 1949 C CA . ARG B 1 84 ? 10.805 -11.539 -1.822 1 95.81 84 ARG B CA 1
ATOM 1950 C C . ARG B 1 84 ? 9.812 -10.484 -2.289 1 95.81 84 ARG B C 1
ATOM 1952 O O . ARG B 1 84 ? 9.461 -9.578 -1.53 1 95.81 84 ARG B O 1
ATOM 1959 N N . SER B 1 85 ? 9.469 -10.562 -3.516 1 96.19 85 SER B N 1
ATOM 1960 C CA . SER B 1 85 ? 8.562 -9.578 -4.102 1 96.19 85 SER B CA 1
ATOM 1961 C C . SER B 1 85 ? 7.383 -10.258 -4.793 1 96.19 85 SER B C 1
ATOM 1963 O O . SER B 1 85 ? 7.57 -11.094 -5.68 1 96.19 85 SER B O 1
ATOM 1965 N N . LEU B 1 86 ? 6.16 -9.859 -4.391 1 96.56 86 LEU B N 1
ATOM 1966 C CA . LEU B 1 86 ? 4.941 -10.453 -4.938 1 96.56 86 LEU B CA 1
ATOM 1967 C C . LEU B 1 86 ? 3.949 -9.367 -5.348 1 96.56 86 LEU B C 1
ATOM 1969 O O . LEU B 1 86 ? 3.59 -8.508 -4.543 1 96.56 86 LEU B O 1
ATOM 1973 N N . LYS B 1 87 ? 3.584 -9.328 -6.578 1 96.62 87 LYS B N 1
ATOM 1974 C CA . LYS B 1 87 ? 2.559 -8.438 -7.121 1 96.62 87 LYS B CA 1
ATOM 1975 C C . LYS B 1 87 ? 1.451 -9.234 -7.805 1 96.62 87 LYS B C 1
ATOM 1977 O O . LYS B 1 87 ? 1.698 -9.93 -8.797 1 96.62 87 LYS B O 1
ATOM 1982 N N . LEU B 1 88 ? 0.222 -9.094 -7.305 1 96.19 88 LEU B N 1
ATOM 1983 C CA . LEU B 1 88 ? -0.863 -9.945 -7.785 1 96.19 88 LEU B CA 1
ATOM 1984 C C . LEU B 1 88 ? -2.07 -9.109 -8.188 1 96.19 88 LEU B C 1
ATOM 1986 O O . LEU B 1 88 ? -2.33 -8.055 -7.594 1 96.19 88 LEU B O 1
ATOM 1990 N N . ASP B 1 89 ? -2.736 -9.609 -9.219 1 94.5 89 ASP B N 1
ATOM 1991 C CA . ASP B 1 89 ? -4.113 -9.219 -9.5 1 94.5 89 ASP B CA 1
ATOM 1992 C C . ASP B 1 89 ? -5.102 -10.102 -8.742 1 94.5 89 ASP B C 1
ATOM 1994 O O . ASP B 1 89 ? -5.238 -11.289 -9.055 1 94.5 89 ASP B O 1
ATOM 1998 N N . CYS B 1 90 ? -5.879 -9.578 -7.816 1 95.31 90 CYS B N 1
ATOM 1999 C CA . CYS B 1 90 ? -6.641 -10.359 -6.848 1 95.31 90 CYS B CA 1
ATOM 2000 C C . CYS B 1 90 ? -8.086 -10.523 -7.297 1 95.31 90 CYS B C 1
ATOM 2002 O O . CYS B 1 90 ? -8.953 -10.898 -6.5 1 95.31 90 CYS B O 1
ATOM 2004 N N . ARG B 1 91 ? -8.422 -10.344 -8.539 1 94.44 91 ARG B N 1
ATOM 2005 C CA . ARG B 1 91 ? -9.797 -10.375 -9.023 1 94.44 91 ARG B CA 1
ATOM 2006 C C . ARG B 1 91 ? -10.422 -11.75 -8.82 1 94.44 91 ARG B C 1
ATOM 2008 O O . ARG B 1 91 ? -11.648 -11.891 -8.797 1 94.44 91 ARG B O 1
ATOM 2015 N N . ARG B 1 92 ? -9.562 -12.781 -8.703 1 93.44 92 ARG B N 1
ATOM 2016 C CA . ARG B 1 92 ? -10.078 -14.133 -8.523 1 93.44 92 ARG B CA 1
ATOM 2017 C C . ARG B 1 92 ? -9.742 -14.664 -7.137 1 93.44 92 ARG B C 1
ATOM 2019 O O . ARG B 1 92 ? -9.867 -15.859 -6.875 1 93.44 92 ARG B O 1
ATOM 2026 N N . LEU B 1 93 ? -9.281 -13.766 -6.277 1 94.5 93 LEU B N 1
ATOM 2027 C CA . LEU B 1 93 ? -8.867 -14.172 -4.938 1 94.5 93 LEU B CA 1
ATOM 2028 C C . LEU B 1 93 ? -9.82 -13.617 -3.885 1 94.5 93 LEU B C 1
ATOM 2030 O O . LEU B 1 93 ? -10.648 -12.758 -4.184 1 94.5 93 LEU B O 1
ATOM 2034 N N . ASN B 1 94 ? -9.828 -14.188 -2.744 1 91.81 94 ASN B N 1
ATOM 2035 C CA . ASN B 1 94 ? -10.625 -13.742 -1.608 1 91.81 94 ASN B CA 1
ATOM 2036 C C . ASN B 1 94 ? -9.906 -13.992 -0.286 1 91.81 94 ASN B C 1
ATOM 2038 O O . ASN B 1 94 ? -8.703 -14.25 -0.268 1 91.81 94 ASN B O 1
ATOM 2042 N N . GLU B 1 95 ? -10.586 -13.914 0.754 1 91.94 95 GLU B N 1
ATOM 2043 C CA . GLU B 1 95 ? -10.031 -14.008 2.102 1 91.94 95 GLU B CA 1
ATOM 2044 C C . GLU B 1 95 ? -9.312 -15.336 2.312 1 91.94 95 GLU B C 1
ATOM 2046 O O . GLU B 1 95 ? -8.289 -15.391 3.004 1 91.94 95 GLU B O 1
ATOM 2051 N N . SER B 1 96 ? -9.758 -16.312 1.747 1 93.5 96 SER B N 1
ATOM 2052 C CA . SER B 1 96 ? -9.18 -17.641 1.933 1 93.5 96 SER B CA 1
ATOM 2053 C C . SER B 1 96 ? -7.812 -17.75 1.254 1 93.5 96 SER B C 1
ATOM 2055 O O . SER B 1 96 ? -7.039 -18.656 1.538 1 93.5 96 SER B O 1
ATOM 2057 N N . SER B 1 97 ? -7.48 -16.844 0.399 1 95.06 97 SER B N 1
ATOM 2058 C CA . SER B 1 97 ? -6.227 -16.875 -0.345 1 95.06 97 SER B CA 1
ATOM 2059 C C . SER B 1 97 ? -5.082 -16.297 0.479 1 95.06 97 SER B C 1
ATOM 2061 O O . SER B 1 97 ? -3.91 -16.469 0.132 1 95.06 97 SER B O 1
ATOM 2063 N N . ILE B 1 98 ? -5.355 -15.672 1.602 1 95.44 98 ILE B N 1
ATOM 2064 C CA . ILE B 1 98 ? -4.383 -14.93 2.389 1 95.44 98 ILE B CA 1
ATOM 2065 C C . ILE B 1 98 ? -3.264 -15.859 2.846 1 95.44 98 ILE B C 1
ATOM 2067 O O . ILE B 1 98 ? -2.082 -15.516 2.756 1 95.44 98 ILE B O 1
ATOM 2071 N N . ASP B 1 99 ? -3.598 -17.062 3.154 1 94.69 99 ASP B N 1
ATOM 2072 C CA . ASP B 1 99 ? -2.623 -18.016 3.684 1 94.69 99 ASP B CA 1
ATOM 2073 C C . ASP B 1 99 ? -1.617 -18.422 2.609 1 94.69 99 ASP B C 1
ATOM 2075 O O . ASP B 1 99 ? -0.442 -18.656 2.906 1 94.69 99 ASP B O 1
ATOM 2079 N N . CYS B 1 100 ? -2.088 -18.453 1.418 1 94 100 CYS B N 1
ATOM 2080 C CA . CYS B 1 100 ? -1.252 -18.859 0.293 1 94 100 CYS B CA 1
ATOM 2081 C C . CYS B 1 100 ? -0.345 -17.719 -0.149 1 94 100 CYS B C 1
ATOM 2083 O O . CYS B 1 100 ? 0.769 -17.953 -0.622 1 94 100 CYS B O 1
ATOM 2085 N N . ILE B 1 101 ? -0.733 -16.516 0.011 1 95.5 101 ILE B N 1
ATOM 2086 C CA . ILE B 1 101 ? -0.083 -15.352 -0.573 1 95.5 101 ILE B CA 1
ATOM 2087 C C . ILE B 1 101 ? 0.991 -14.828 0.379 1 95.5 101 ILE B C 1
ATOM 2089 O O . ILE B 1 101 ? 2.096 -14.484 -0.049 1 95.5 101 ILE B O 1
ATOM 2093 N N . LEU B 1 102 ? 0.667 -14.844 1.657 1 96 102 LEU B N 1
ATOM 2094 C CA . LEU B 1 102 ? 1.567 -14.234 2.631 1 96 102 LEU B CA 1
ATOM 2095 C C . LEU B 1 102 ? 2.688 -15.195 3.01 1 96 102 LEU B C 1
ATOM 2097 O O . LEU B 1 102 ? 2.426 -16.328 3.445 1 96 102 LEU B O 1
ATOM 2101 N N . GLN B 1 103 ? 3.875 -14.734 2.738 1 93.25 103 GLN B N 1
ATOM 2102 C CA . GLN B 1 103 ? 5.086 -15.469 3.086 1 93.25 103 GLN B CA 1
ATOM 2103 C C . GLN B 1 103 ? 6.023 -14.617 3.936 1 93.25 103 GLN B C 1
ATOM 2105 O O . GLN B 1 103 ? 6.125 -13.406 3.73 1 93.25 103 GLN B O 1
ATOM 2110 N N . PRO B 1 104 ? 6.766 -15.188 4.906 1 90.44 104 PRO B N 1
ATOM 2111 C CA . PRO B 1 104 ? 7.602 -14.438 5.848 1 90.44 104 PRO B CA 1
ATOM 2112 C C . PRO B 1 104 ? 8.742 -13.695 5.156 1 90.44 104 PRO B C 1
ATOM 2114 O O . PRO B 1 104 ? 9.227 -12.68 5.672 1 90.44 104 PRO B O 1
ATOM 2117 N N . GLY B 1 105 ? 9.125 -14.172 3.994 1 93.44 105 GLY B N 1
ATOM 2118 C CA . GLY B 1 105 ? 10.289 -13.586 3.346 1 93.44 105 GLY B CA 1
ATOM 2119 C C . GLY B 1 105 ? 9.945 -12.406 2.455 1 93.44 105 GLY B C 1
ATOM 2120 O O . GLY B 1 105 ? 10.836 -11.773 1.884 1 93.44 105 GLY B O 1
ATOM 2121 N N . LEU B 1 106 ? 8.758 -11.969 2.432 1 95.31 106 LEU B N 1
ATOM 2122 C CA . LEU B 1 106 ? 8.328 -10.914 1.521 1 95.31 106 LEU B CA 1
ATOM 2123 C C . LEU B 1 106 ? 8.883 -9.562 1.95 1 95.31 106 LEU B C 1
ATOM 2125 O O . LEU B 1 106 ? 8.828 -9.211 3.129 1 95.31 106 LEU B O 1
ATOM 2129 N N . VAL B 1 107 ? 9.422 -8.898 1.037 1 95.5 107 VAL B N 1
ATOM 2130 C CA . VAL B 1 107 ? 9.93 -7.547 1.237 1 95.5 107 VAL B CA 1
ATOM 2131 C C . VAL B 1 107 ? 8.992 -6.539 0.577 1 95.5 107 VAL B C 1
ATOM 2133 O O . VAL B 1 107 ? 8.812 -5.426 1.076 1 95.5 107 VAL B O 1
ATOM 2136 N N . GLU B 1 108 ? 8.438 -6.988 -0.522 1 96.75 108 GLU B N 1
ATOM 2137 C CA . GLU B 1 108 ? 7.496 -6.176 -1.286 1 96.75 108 GLU B CA 1
ATOM 2138 C C . GLU B 1 108 ? 6.227 -6.965 -1.608 1 96.75 108 GLU B C 1
ATOM 2140 O O . GLU B 1 108 ? 6.301 -8.094 -2.096 1 96.75 108 GLU B O 1
ATOM 2145 N N . LEU B 1 109 ? 5.043 -6.32 -1.376 1 97.31 10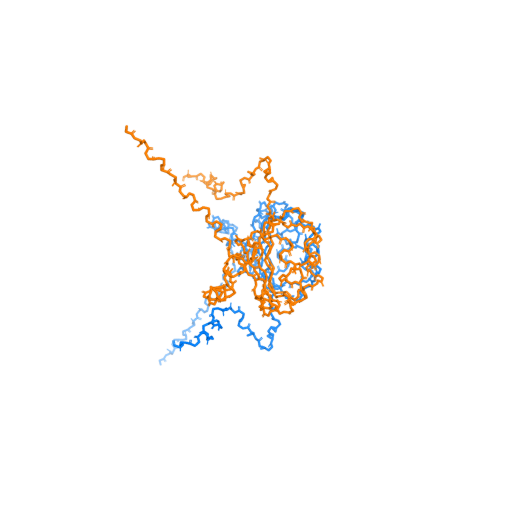9 LEU B N 1
ATOM 2146 C CA . LEU B 1 109 ? 3.76 -6.961 -1.646 1 97.31 109 LEU B CA 1
ATOM 2147 C C . LEU B 1 109 ? 2.787 -5.977 -2.289 1 97.31 109 LEU B C 1
ATOM 2149 O O . LEU B 1 109 ? 2.576 -4.875 -1.77 1 97.31 109 LEU B O 1
ATOM 2153 N N . THR B 1 110 ? 2.336 -6.301 -3.42 1 97.31 110 THR B N 1
ATOM 2154 C CA . THR B 1 110 ? 1.312 -5.535 -4.121 1 97.31 110 THR B CA 1
ATOM 2155 C C . THR B 1 110 ? 0.089 -6.402 -4.406 1 97.31 110 THR B C 1
ATOM 2157 O O . THR B 1 110 ? 0.196 -7.434 -5.074 1 97.31 110 THR B O 1
ATOM 2160 N N . LEU B 1 111 ? -1.026 -6.023 -3.916 1 96.88 111 LEU B N 1
ATOM 2161 C CA . LEU B 1 111 ? -2.305 -6.676 -4.176 1 96.88 111 LEU B CA 1
ATOM 2162 C C . LEU B 1 111 ? -3.291 -5.707 -4.816 1 96.88 111 LEU B C 1
ATOM 2164 O O . LEU B 1 111 ? -3.748 -4.762 -4.172 1 96.88 111 LEU B O 1
ATOM 2168 N N . ARG B 1 112 ? -3.557 -5.996 -5.996 1 96.56 112 ARG B N 1
ATOM 2169 C CA . ARG B 1 112 ? -4.469 -5.117 -6.715 1 96.56 112 ARG B CA 1
ATOM 2170 C C . ARG B 1 112 ? -5.832 -5.773 -6.906 1 96.56 112 ARG B C 1
ATOM 2172 O O . ARG B 1 112 ? -5.926 -6.996 -7.031 1 96.56 112 ARG B O 1
ATOM 2179 N N . ASN B 1 113 ? -6.867 -5 -6.949 1 94.31 113 ASN B N 1
ATOM 2180 C CA . ASN B 1 113 ? -8.234 -5.426 -7.246 1 94.31 113 ASN B CA 1
ATOM 2181 C C . ASN B 1 113 ? -8.742 -6.426 -6.215 1 94.31 113 ASN B C 1
ATOM 2183 O O . ASN B 1 113 ? -9.328 -7.449 -6.574 1 94.31 113 ASN B O 1
ATOM 2187 N N . CYS B 1 114 ? -8.453 -6.082 -4.996 1 91.94 114 CYS B N 1
ATOM 2188 C CA . CYS B 1 114 ? -8.961 -6.895 -3.9 1 91.94 114 CYS B CA 1
ATOM 2189 C C . CYS B 1 114 ? -10.469 -6.719 -3.742 1 91.94 114 CYS B C 1
ATOM 2191 O O . CYS B 1 114 ? -10.953 -5.602 -3.57 1 91.94 114 CYS B O 1
ATOM 2193 N N . TYR B 1 115 ? -11.156 -7.891 -3.914 1 87.62 115 TYR B N 1
ATOM 2194 C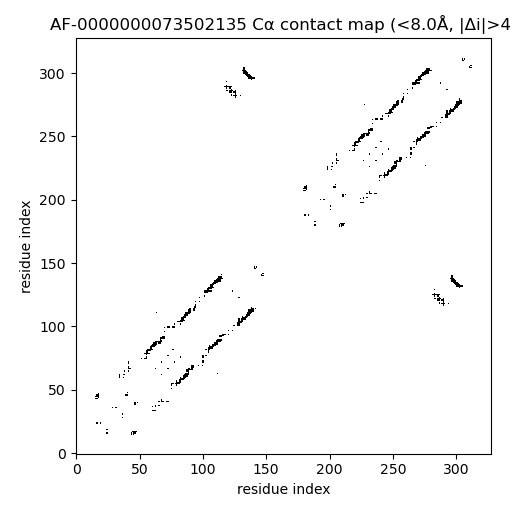 CA . TYR B 1 115 ? -12.609 -7.867 -3.801 1 87.62 115 TYR B CA 1
ATOM 2195 C C . TYR B 1 115 ? -13.07 -8.539 -2.514 1 87.62 115 TYR B C 1
ATOM 2197 O O . TYR B 1 115 ? -12.781 -9.719 -2.283 1 87.62 115 TYR B O 1
ATOM 2205 N N . LYS B 1 116 ? -13.711 -7.816 -1.66 1 82.44 116 LYS B N 1
ATOM 2206 C CA . LYS B 1 116 ? -14.367 -8.297 -0.447 1 82.44 116 LYS B CA 1
ATOM 2207 C C . LYS B 1 116 ? -13.344 -8.773 0.581 1 82.44 116 LYS B C 1
ATOM 2209 O O . LYS B 1 116 ? -13.57 -9.766 1.276 1 82.44 116 LYS B O 1
ATOM 2214 N N . PHE B 1 117 ? -12.133 -8.195 0.589 1 87.38 117 PHE B N 1
ATOM 2215 C CA . PHE B 1 117 ? -11.195 -8.445 1.672 1 87.38 117 PHE B CA 1
ATOM 2216 C C . PHE B 1 117 ? -11.523 -7.598 2.893 1 87.38 117 PHE B C 1
ATOM 2218 O O . PHE B 1 117 ? -11.93 -6.438 2.758 1 87.38 117 PHE B O 1
ATOM 2225 N N . SER B 1 118 ? -11.438 -8.195 3.984 1 84.5 118 SER B N 1
ATOM 2226 C CA . SER B 1 118 ? -11.664 -7.469 5.23 1 84.5 118 SER B CA 1
ATOM 2227 C C . SER B 1 118 ? -10.359 -6.938 5.809 1 84.5 118 SER B C 1
ATOM 2229 O O . SER B 1 118 ? -9.305 -7.047 5.176 1 84.5 118 SER B O 1
ATOM 2231 N N . GLY B 1 119 ? -10.445 -6.324 6.961 1 89.38 119 GLY B N 1
ATOM 2232 C CA . GLY B 1 119 ? -9.266 -5.855 7.676 1 89.38 119 GLY B CA 1
ATOM 2233 C C . GLY B 1 119 ? -8.328 -6.977 8.078 1 89.38 119 GLY B C 1
ATOM 2234 O O . GLY B 1 119 ? -7.168 -6.73 8.422 1 89.38 119 GLY B O 1
ATOM 2235 N N . LYS B 1 120 ? -8.859 -8.172 8.016 1 90.94 120 LYS B N 1
ATOM 2236 C CA . LYS B 1 120 ? -8.047 -9.336 8.359 1 90.94 120 LYS B CA 1
ATOM 2237 C C . LYS B 1 120 ? -6.809 -9.422 7.469 1 90.94 120 LYS B C 1
ATOM 2239 O O . LYS B 1 120 ? -5.73 -9.797 7.934 1 90.94 120 LYS B O 1
ATOM 2244 N N . LEU B 1 121 ? -6.988 -9.102 6.215 1 93.12 121 LEU B N 1
ATOM 2245 C CA . LEU B 1 121 ? -5.855 -9.109 5.297 1 93.12 121 LEU B CA 1
ATOM 2246 C C . LEU B 1 121 ? -4.715 -8.25 5.828 1 93.12 121 LEU B C 1
ATOM 2248 O O . LEU B 1 121 ? -3.584 -8.727 5.961 1 93.12 121 LEU B O 1
ATOM 2252 N N . LEU B 1 122 ? -5.055 -7.051 6.215 1 93.62 122 LEU B N 1
ATOM 2253 C CA . LEU B 1 122 ? -4.031 -6.113 6.668 1 93.62 122 LEU B CA 1
ATOM 2254 C C . LEU B 1 122 ? -3.439 -6.562 8 1 93.62 122 LEU B C 1
ATOM 2256 O O . LEU B 1 122 ? -2.229 -6.461 8.211 1 93.62 122 LEU B O 1
ATOM 2260 N N . SER B 1 123 ? -4.293 -7.066 8.859 1 92.12 123 SER B N 1
ATOM 2261 C CA . SER B 1 123 ? -3.805 -7.578 10.133 1 92.12 123 SER B CA 1
ATOM 2262 C C . SER B 1 123 ? -2.854 -8.75 9.93 1 92.12 123 SER B C 1
ATOM 2264 O O . SER B 1 123 ? -1.812 -8.836 10.586 1 92.12 123 SER B O 1
ATOM 2266 N N . GLU B 1 124 ? -3.16 -9.648 9.039 1 94.88 124 GLU B N 1
ATOM 2267 C CA . GLU B 1 124 ? -2.328 -10.82 8.758 1 94.88 124 GLU B CA 1
ATOM 2268 C C . GLU B 1 124 ? -1.012 -10.414 8.102 1 94.88 124 GLU B C 1
ATOM 2270 O O . GLU B 1 124 ? 0.041 -10.977 8.414 1 94.88 124 GLU B O 1
ATOM 2275 N N . VAL B 1 125 ? -1.072 -9.445 7.27 1 94.44 125 VAL B N 1
ATOM 2276 C CA . VAL B 1 125 ? 0.159 -8.945 6.668 1 94.44 125 VAL B CA 1
ATOM 2277 C C . VAL B 1 125 ? 1.081 -8.398 7.758 1 94.44 125 VAL B C 1
ATOM 2279 O O . VAL B 1 125 ? 2.268 -8.734 7.801 1 94.44 125 VAL B O 1
ATOM 2282 N N . GLY B 1 126 ? 0.504 -7.559 8.602 1 92.12 126 GLY B N 1
ATOM 2283 C CA . GLY B 1 126 ? 1.285 -6.996 9.688 1 92.12 126 GLY B CA 1
ATOM 2284 C C . GLY B 1 126 ? 1.89 -8.047 10.594 1 92.12 126 GLY B C 1
ATOM 2285 O O . GLY B 1 126 ? 2.994 -7.871 11.109 1 92.12 126 GLY B O 1
ATOM 2286 N N . ALA B 1 127 ? 1.254 -9.133 10.734 1 92.81 127 ALA B N 1
ATOM 2287 C CA . ALA B 1 127 ? 1.665 -10.18 11.664 1 92.81 127 ALA B CA 1
ATOM 2288 C C . ALA B 1 127 ? 2.672 -11.133 11.023 1 92.81 127 ALA B C 1
ATOM 2290 O O . ALA B 1 127 ? 3.602 -11.602 11.68 1 92.81 127 ALA B O 1
ATOM 2291 N N . ARG B 1 128 ? 2.539 -11.398 9.766 1 93.94 128 ARG B N 1
ATOM 2292 C CA . ARG B 1 128 ? 3.258 -12.516 9.164 1 93.94 128 ARG B CA 1
ATOM 2293 C C . ARG B 1 128 ? 4.418 -12.016 8.305 1 93.94 128 ARG B C 1
ATOM 2295 O O . ARG B 1 128 ? 5.34 -12.781 7.996 1 93.94 128 ARG B O 1
ATOM 2302 N N . CYS B 1 129 ? 4.281 -10.844 7.777 1 93.31 129 CYS B N 1
ATOM 2303 C CA . CYS B 1 129 ? 5.312 -10.328 6.883 1 93.31 129 CYS B CA 1
ATOM 2304 C C . CYS B 1 129 ? 6.203 -9.32 7.602 1 93.31 129 CYS B C 1
ATOM 2306 O O . CYS B 1 129 ? 6.188 -8.133 7.273 1 93.31 129 CYS B O 1
ATOM 2308 N N . LYS B 1 130 ? 7.086 -9.789 8.367 1 87.69 130 LYS B N 1
ATOM 2309 C CA . LYS B 1 130 ? 7.863 -8.992 9.312 1 87.69 130 LYS B CA 1
ATOM 2310 C C . LYS B 1 130 ? 8.945 -8.188 8.586 1 87.69 130 LYS B C 1
ATOM 2312 O O . LYS B 1 130 ? 9.406 -7.16 9.094 1 87.69 130 LYS B O 1
ATOM 2317 N N . HIS B 1 131 ? 9.305 -8.656 7.395 1 88.5 131 HIS B N 1
ATOM 2318 C CA . HIS B 1 131 ? 10.391 -7.996 6.672 1 88.5 131 HIS B CA 1
ATOM 2319 C C . HIS B 1 131 ? 9.844 -7.109 5.555 1 88.5 131 HIS B C 1
ATOM 2321 O O . HIS B 1 131 ? 10.609 -6.633 4.711 1 88.5 131 HIS B O 1
ATOM 2327 N N . LEU B 1 132 ? 8.609 -6.887 5.57 1 91.88 132 LEU B N 1
ATOM 2328 C CA . LEU B 1 132 ? 7.961 -6.145 4.496 1 91.88 132 LEU B CA 1
ATOM 2329 C C . LEU B 1 132 ? 8.406 -4.684 4.496 1 91.88 132 LEU B C 1
ATOM 2331 O O . LEU B 1 132 ? 8.383 -4.027 5.539 1 91.88 132 LEU B O 1
ATOM 2335 N N . ARG B 1 133 ? 8.797 -4.215 3.34 1 92.69 133 ARG B N 1
ATOM 2336 C CA . ARG B 1 133 ? 9.258 -2.838 3.209 1 92.69 133 ARG B CA 1
ATOM 2337 C C . ARG B 1 133 ? 8.273 -2.002 2.396 1 92.69 133 ARG B C 1
ATOM 2339 O O . ARG B 1 133 ? 8.219 -0.78 2.547 1 92.69 133 ARG B O 1
ATOM 2346 N N . SER B 1 134 ? 7.578 -2.65 1.566 1 95.38 134 SER B N 1
ATOM 2347 C CA . SER B 1 134 ? 6.613 -1.953 0.72 1 95.38 134 SER B CA 1
ATOM 2348 C C . SER B 1 134 ? 5.34 -2.77 0.544 1 95.38 134 SER B C 1
ATOM 2350 O O . SER B 1 134 ? 5.395 -3.959 0.226 1 95.38 134 SER B O 1
ATOM 2352 N N . LEU B 1 135 ? 4.215 -2.104 0.79 1 96.69 135 LEU B N 1
ATOM 2353 C CA . LEU B 1 135 ? 2.904 -2.723 0.643 1 96.69 135 LEU B CA 1
ATOM 2354 C C . LEU B 1 135 ? 1.972 -1.835 -0.174 1 96.69 135 LEU B C 1
ATOM 2356 O O . LEU B 1 135 ? 1.899 -0.625 0.057 1 96.69 135 LEU B O 1
ATOM 2360 N N . TYR B 1 136 ? 1.38 -2.402 -1.086 1 96.19 136 TYR B N 1
ATOM 2361 C CA . TYR B 1 136 ? 0.309 -1.739 -1.82 1 96.19 136 TYR B CA 1
ATOM 2362 C C . TYR B 1 136 ? -0.928 -2.627 -1.902 1 96.19 136 TYR B C 1
ATOM 2364 O O . TYR B 1 136 ? -0.831 -3.805 -2.25 1 96.19 136 TYR B O 1
ATOM 2372 N N . VAL B 1 137 ? -2.031 -2.117 -1.549 1 95.94 137 VAL B N 1
ATOM 2373 C CA . VAL B 1 137 ? -3.309 -2.816 -1.654 1 95.94 137 VAL B CA 1
ATOM 2374 C C . VAL B 1 137 ? -4.348 -1.896 -2.287 1 95.94 137 VAL B C 1
ATOM 2376 O O . VAL B 1 137 ? -4.449 -0.721 -1.928 1 95.94 137 VAL B O 1
ATOM 2379 N N . SER B 1 138 ? -5.012 -2.367 -3.232 1 95 138 SER B N 1
ATOM 2380 C CA . SER B 1 138 ? -6.145 -1.626 -3.783 1 95 138 SER B CA 1
ATOM 2381 C C . SER B 1 138 ? -7.363 -2.525 -3.953 1 95 138 SER B C 1
ATOM 2383 O O . SER B 1 138 ? -7.234 -3.701 -4.297 1 95 138 SER B O 1
ATOM 2385 N N . SER B 1 139 ? -8.57 -1.977 -3.645 1 90.81 139 SER B N 1
ATOM 2386 C CA . SER B 1 139 ? -9.82 -2.721 -3.738 1 90.81 139 SER B CA 1
ATOM 2387 C C . SER B 1 139 ? -10.68 -2.215 -4.891 1 90.81 139 SER B C 1
ATOM 2389 O O . SER B 1 139 ? -10.469 -1.11 -5.395 1 90.81 139 SER B O 1
ATOM 2391 N N . VAL B 1 140 ? -11.555 -3.059 -5.469 1 83.12 140 VAL B N 1
ATOM 2392 C CA . VAL B 1 140 ? -12.531 -2.688 -6.492 1 83.12 140 VAL B CA 1
ATOM 2393 C C . VAL B 1 140 ? -13.875 -2.363 -5.836 1 83.12 140 VAL B C 1
ATOM 2395 O O . VAL B 1 140 ? -14.227 -2.949 -4.812 1 83.12 140 VAL B O 1
ATOM 2398 N N . ALA B 1 141 ? -14.398 -1.068 -6.297 1 63.91 141 ALA B N 1
ATOM 2399 C CA . ALA B 1 141 ? -15.727 -0.694 -5.816 1 63.91 141 ALA B CA 1
ATOM 2400 C C . ALA B 1 141 ? -16.766 -1.744 -6.199 1 63.91 141 ALA B C 1
ATOM 2402 O O . ALA B 1 141 ? -16.609 -2.439 -7.203 1 63.91 141 ALA B O 1
ATOM 2403 N N . ASP B 1 142 ? -17.547 -2.105 -5.273 1 56.81 142 ASP B N 1
ATOM 2404 C CA . ASP B 1 142 ? -18.688 -2.969 -5.598 1 56.81 142 ASP B CA 1
ATOM 2405 C C . ASP B 1 142 ? -19.391 -2.504 -6.871 1 56.81 142 ASP B C 1
ATOM 2407 O O . ASP B 1 142 ? -20.094 -1.496 -6.867 1 56.81 142 ASP B O 1
ATOM 2411 N N . ASN B 1 143 ? -18.797 -2.123 -7.988 1 45.22 143 ASN B N 1
ATOM 2412 C CA . ASN B 1 143 ? -19.641 -1.85 -9.141 1 45.22 143 ASN B CA 1
ATOM 2413 C C . ASN B 1 143 ? -20.594 -3.012 -9.43 1 45.22 143 ASN B C 1
ATOM 2415 O O . ASN B 1 143 ? -21.062 -3.166 -10.555 1 45.22 143 ASN B O 1
ATOM 2419 N N . ARG B 1 144 ? -21.094 -4.133 -9.312 1 40.5 144 ARG B N 1
ATOM 2420 C CA . ARG B 1 144 ? -22.328 -4.539 -10 1 40.5 144 ARG B CA 1
ATOM 2421 C C . ARG B 1 144 ? -23.328 -3.391 -10.062 1 40.5 144 ARG B C 1
ATOM 2423 O O . ARG B 1 144 ? -24.031 -3.23 -11.055 1 40.5 144 ARG B O 1
ATOM 2430 N N . GLY B 1 145 ? -24.312 -2.5 -9.312 1 36.19 145 GLY B N 1
ATOM 2431 C CA . GLY B 1 145 ? -25.016 -1.332 -9.82 1 36.19 145 GLY B CA 1
ATOM 2432 C C . GLY B 1 145 ? -24.094 -0.147 -10.062 1 36.19 145 GLY B C 1
ATOM 2433 O O . GLY B 1 145 ? -24.141 0.472 -11.125 1 36.19 145 GLY B O 1
ATOM 2434 N N . HIS B 1 146 ? -23.953 1.203 -9.367 1 32.91 146 HIS B N 1
ATOM 2435 C CA . HIS B 1 146 ? -23.344 2.469 -9.766 1 32.91 146 HIS B CA 1
ATOM 2436 C C . HIS B 1 146 ? -21.828 2.412 -9.648 1 32.91 146 HIS B C 1
ATOM 2438 O O . HIS B 1 146 ? -21.297 2.115 -8.57 1 32.91 146 HIS B O 1
ATOM 2444 N N . ILE B 1 147 ? -21.203 1.885 -10.625 1 32.41 147 ILE B N 1
ATOM 2445 C CA . ILE B 1 147 ? -19.797 2.117 -10.906 1 32.41 147 ILE B CA 1
ATOM 2446 C C . ILE B 1 147 ? -19.422 3.561 -10.562 1 32.41 147 ILE B C 1
ATOM 2448 O O . ILE B 1 147 ? -19.859 4.492 -11.242 1 32.41 147 ILE B O 1
ATOM 2452 N N . HIS B 1 148 ? -19.719 4.078 -9.438 1 28.09 148 HIS B N 1
ATOM 2453 C CA . HIS B 1 148 ? -19.375 5.465 -9.148 1 28.09 148 HIS B CA 1
ATOM 2454 C C . HIS B 1 148 ? -17.984 5.812 -9.664 1 28.09 148 HIS B C 1
ATOM 2456 O O . HIS B 1 148 ? -17.094 4.965 -9.656 1 28.09 148 HIS B O 1
ATOM 2462 N N . ASP B 1 149 ? -18.031 6.941 -10.562 1 27.62 149 ASP B N 1
ATOM 2463 C CA . ASP B 1 149 ? -17.094 7.941 -11.078 1 27.62 149 ASP B CA 1
ATOM 2464 C C . ASP B 1 149 ? -15.984 8.234 -10.062 1 27.62 149 ASP B C 1
ATOM 2466 O O . ASP B 1 149 ? -16.25 8.75 -8.977 1 27.62 149 ASP B O 1
ATOM 2470 N N . VAL B 1 150 ? -15.273 7.496 -9.719 1 28.56 150 VAL B N 1
ATOM 2471 C CA . VAL B 1 150 ? -14.164 7.977 -8.891 1 28.56 150 VAL B CA 1
ATOM 2472 C C . VAL B 1 150 ? -13.711 9.352 -9.391 1 28.56 150 VAL B C 1
ATOM 2474 O O . VAL B 1 150 ? -13.617 9.578 -10.594 1 28.56 150 VAL B O 1
ATOM 2477 N N . CYS B 1 151 ? -13.57 10.445 -8.438 1 24.64 151 CYS B N 1
ATOM 2478 C CA . CYS B 1 151 ? -13.609 11.906 -8.359 1 24.64 151 CYS B CA 1
ATOM 2479 C C . CYS B 1 151 ? -12.617 12.531 -9.336 1 24.64 151 CYS B C 1
ATOM 2481 O O . CYS B 1 151 ? -11.422 12.266 -9.258 1 24.64 151 CYS B O 1
ATOM 2483 N N . ASP B 1 152 ? -12.945 12.617 -10.516 1 27 152 ASP B N 1
ATOM 2484 C CA . ASP B 1 152 ? -12.547 13.656 -11.469 1 27 152 ASP B CA 1
ATOM 2485 C C . ASP B 1 152 ? -12.414 15.016 -10.781 1 27 152 ASP B C 1
ATOM 2487 O O . ASP B 1 152 ? -13.375 15.789 -10.742 1 27 152 ASP B O 1
ATOM 2491 N N . LEU B 1 153 ? -12 15.008 -9.617 1 26.69 153 LEU B N 1
ATOM 2492 C CA . LEU B 1 153 ? -12.094 16.266 -8.867 1 26.69 153 LEU B CA 1
ATOM 2493 C C . LEU B 1 153 ? -11.438 17.406 -9.641 1 26.69 153 LEU B C 1
ATOM 2495 O O . LEU B 1 153 ? -11.391 18.531 -9.164 1 26.69 153 LEU B O 1
ATOM 2499 N N . GLU B 1 154 ? -10.758 17.047 -10.719 1 29.02 154 GLU B N 1
ATOM 2500 C CA . GLU B 1 154 ? -10.344 18.219 -11.469 1 29.02 154 GLU B CA 1
ATOM 2501 C C . GLU B 1 154 ? -11.547 18.969 -12.023 1 29.02 154 GLU B C 1
ATOM 2503 O O . GLU B 1 154 ? -11.453 20.156 -12.352 1 29.02 154 GLU B O 1
ATOM 2508 N N . GLU B 1 155 ? -12.578 18.156 -12.281 1 30.11 155 GLU B N 1
ATOM 2509 C CA . GLU B 1 155 ? -13.664 18.891 -12.93 1 30.11 155 GLU B CA 1
ATOM 2510 C C . GLU B 1 155 ? -14.328 19.859 -11.961 1 30.11 155 GLU B C 1
ATOM 2512 O O . GLU B 1 155 ? -14.797 20.922 -12.367 1 30.11 155 GLU B O 1
ATOM 2517 N N . LEU B 1 156 ? -14.461 19.344 -10.703 1 26.2 156 LEU B N 1
ATOM 2518 C CA . LEU B 1 156 ? -15.266 20.234 -9.875 1 26.2 156 LEU B CA 1
ATOM 2519 C C . LEU B 1 156 ? -14.516 21.547 -9.586 1 26.2 156 LEU B C 1
ATOM 2521 O O . LEU B 1 156 ? -15.117 22.609 -9.57 1 26.2 156 LEU B O 1
ATOM 2525 N N . LEU B 1 157 ? -13.188 21.438 -9.273 1 27.44 157 LEU B N 1
ATOM 2526 C CA . LEU B 1 157 ? -12.555 22.703 -8.945 1 27.44 157 LEU B CA 1
ATOM 2527 C C . LEU B 1 157 ? -12.43 23.578 -10.18 1 27.44 157 LEU B C 1
ATOM 2529 O O . LEU B 1 157 ? -12.023 24.75 -10.086 1 27.44 157 LEU B O 1
ATOM 2533 N N . ARG B 1 158 ? -12.617 22.969 -11.352 1 30.33 158 ARG B N 1
ATOM 2534 C CA . ARG B 1 158 ? -12.664 23.875 -12.492 1 30.33 158 ARG B CA 1
ATOM 2535 C C . ARG B 1 158 ? -13.891 24.781 -12.422 1 30.33 158 ARG B C 1
ATOM 2537 O O . ARG B 1 158 ? -13.938 25.828 -13.086 1 30.33 158 ARG B O 1
ATOM 2544 N N . GLY B 1 159 ? -15 24.156 -11.906 1 30.41 159 GLY B N 1
ATOM 2545 C CA . GLY B 1 159 ? -16.156 25.031 -12.055 1 30.41 159 GLY B CA 1
ATOM 2546 C C . GLY B 1 159 ? -16.078 26.266 -11.188 1 30.41 159 GLY B C 1
ATOM 2547 O O . GLY B 1 159 ? -16.953 27.141 -11.242 1 30.41 159 GLY B O 1
ATOM 2548 N N . THR B 1 160 ? -15.508 26.094 -9.914 1 29.86 160 THR B N 1
ATOM 2549 C CA . THR B 1 160 ? -15.836 27.234 -9.07 1 29.86 160 THR B CA 1
ATOM 2550 C C . THR B 1 160 ? -15 28.453 -9.453 1 29.86 160 THR B C 1
ATOM 2552 O O . THR B 1 160 ? -15.078 29.484 -8.805 1 29.86 160 THR B O 1
ATOM 2555 N N . CYS B 1 161 ? -13.719 28.219 -9.969 1 27.06 161 CYS B N 1
ATOM 2556 C CA . CYS B 1 161 ? -13.211 29.578 -10.117 1 27.06 161 CYS B CA 1
ATOM 2557 C C . CYS B 1 161 ? -13.891 30.281 -11.289 1 27.06 161 CYS B C 1
ATOM 2559 O O . CYS B 1 161 ? -13.789 29.844 -12.43 1 27.06 161 CYS B O 1
ATOM 2561 N N . PRO B 1 162 ? -15.164 30.672 -11.086 1 28.42 162 PRO B N 1
ATOM 2562 C CA . PRO B 1 162 ? -15.773 31.547 -12.094 1 28.42 162 PRO B CA 1
ATOM 2563 C C . PRO B 1 162 ? -14.789 32.531 -12.703 1 28.42 162 PRO B C 1
ATOM 2565 O O . PRO B 1 162 ? -13.797 32.906 -12.062 1 28.42 162 PRO B O 1
ATOM 2568 N N . ASN B 1 163 ? -14.469 32.281 -13.891 1 24.84 163 ASN B N 1
ATOM 2569 C CA . ASN B 1 163 ? -13.914 33.344 -14.727 1 24.84 163 ASN B CA 1
ATOM 2570 C C . ASN B 1 163 ? -14.562 34.688 -14.422 1 24.84 163 ASN B C 1
ATOM 2572 O O . ASN B 1 163 ? -15.758 34.875 -14.633 1 24.84 163 ASN B O 1
ATOM 2576 N N . VAL B 1 164 ? -14.25 35.188 -13.195 1 23.56 164 VAL B N 1
ATOM 2577 C CA . VAL B 1 164 ? -14.484 36.625 -13.305 1 23.56 164 VAL B CA 1
ATOM 2578 C C . VAL B 1 164 ? -13.531 37.219 -14.328 1 23.56 164 VAL B C 1
ATOM 2580 O O . VAL B 1 164 ? -12.352 36.844 -14.391 1 23.56 164 VAL B O 1
#

pLDDT: mean 72.72, std 24.49, range [23.33, 97.38]

Solvent-accessible surface area (backbone atoms only — not comparable to full-atom values): 18588 Å² total; per-residue (Å²): 133,85,75,78,77,77,74,72,71,70,73,65,78,71,71,59,59,55,73,48,54,74,62,57,49,52,52,51,53,69,70,41,51,70,59,55,45,50,49,46,56,54,71,36,90,46,51,73,57,77,60,49,63,59,45,30,64,43,34,65,48,73,35,64,88,42,65,49,48,62,75,55,47,36,68,49,42,64,74,21,78,43,34,28,34,41,28,39,26,24,75,62,44,48,66,84,44,50,72,52,69,64,46,58,55,22,31,32,41,34,40,32,43,36,47,85,62,59,34,59,59,36,30,48,44,28,68,50,28,77,55,50,34,35,41,34,40,29,43,54,73,82,32,92,82,74,67,73,78,72,78,62,73,66,58,62,66,58,64,68,62,63,84,119,134,84,76,79,78,77,73,72,72,70,73,65,79,70,69,59,61,54,73,47,52,73,66,55,49,50,52,52,53,70,68,41,52,70,61,56,44,49,48,47,55,54,71,36,91,45,51,72,60,77,62,49,62,60,45,31,64,42,35,67,47,73,35,64,87,43,65,49,50,62,73,56,46,38,69,48,42,63,74,23,78,43,34,28,35,42,28,37,25,24,75,62,45,47,67,84,44,50,72,51,69,63,47,57,56,23,31,33,41,34,39,32,42,35,45,83,61,59,33,59,57,36,30,48,44,29,68,49,28,77,56,50,33,35,40,35,41,29,44,54,75,80,35,88,83,72,62,71,76,73,79,62,55,67,57,57,64,56,61,65,61,61,84,119

InterPro domains:
  IPR032675 Leucine-rich repeat domain superfamily [G3DSA:3.80.10.10] (70-164)
  IPR036047 F-box-like domain superfamily [SSF81383] (6-53)
  IPR057207 F-box/LRR-repeat protein 15-like, leucin rich repeat domain [PF25372] (68-151)

Organism: Ambrosia artemisiifolia (NCBI:txid4212)

Secondary structure (DSSP, 8-state):
----------------GGGS-HHHHHHHHHHS-HHHHHHHHHH-SS--TTTHHHHTT--EEEETT----HHHHHHHHTT-TT--EEEEEGGG--GGGHHHH--TT-SEEEEEEE-S--HHHHHHHHHH-TT--EEEEEE----SS-----S-HHHHHHHSS---/------------S---GGGS-HHHHHHHHHHS-HHHHHHHHHH-SS--TTTHHHHTT--EEEETT----HHHHHHHHTT-TT--EEEEEGGG--GGGHHHH--TT-SEEEEEEE-S--HHHHHHHHHH-TT--EEEEEE----SS-------HHHHHHHHS---

Sequence (328 aa):
MAEPSNRTHKFNNEMSLDRLSSEVLATIISKLDVSSICAVTLTSKTFHISTQDIFHFLPNFHLLEIAAPIDRLRRLLVPNASLRSLKLDCRRLNESSIDCILQPGLVELTLRNCYKFSGKLLSEVGARCKHLRSLYVSSVADNRGHIHDVCDLEELLRGTCPNVMAEPSNRTHKFNNEMSLDRLSSEVLATIISKLDVSSICAVTLTSKTFHISTQDIFHFLPNFHLLEIAAPIDRLRRLLVPNASLRSLKLDCRRLNESSIDCILQPGLVELTLRNCYKFSGKLLSEVGARCKHLRSLYVSSVADNRGHIHDVCDLEELLRGTCPNV

Foldseek 3Di:
DDDPPPPPPPVPVCPQCLPPDPVVLVVVVVPDDPQVVLQCQQPHPNPPPPVLVVLLQDQEHAHQPDQGALVSLLSRQVSRLNHAEYAHECCRHAPVSLVSRFAQRYQYYHYEAYEPYDCVSVVCCVVRNVNHNYYHYYHQDPPPPDSPPVPPVPVVVVPPPPPD/DDDPPPPPPPVPVPPQCLPPPPVVLVVVVVPDDPQVVLQCQQPHPRSDCPVLVVLLQDQEHAHQPDQGALVSLLSRQVSRLNHAEYAHECCRHAPVSLVSQFAQNYQYYHYEAYEPYDCVSVVCCVVRNVNHNYYHYYHQDPPPPPSDDDCPVVVVVVPPVPPD